Protein AF-I5B3B2-F1 (afdb_monomer)

Organism: NCBI:txid879212

Solvent-accessible surface area (backbone atoms only — not comparable to full-atom values): 16530 Å² total; per-residue (Å²): 136,88,82,80,85,78,82,82,80,82,80,79,76,84,81,74,83,88,77,93,72,59,69,69,57,53,51,50,52,53,49,49,53,52,51,51,52,53,52,50,53,53,51,51,54,52,52,51,53,52,52,50,51,50,54,51,51,52,49,52,51,52,52,51,47,42,73,74,72,39,87,83,69,89,68,75,86,74,79,88,69,81,82,74,96,78,75,94,63,79,75,72,76,89,67,87,56,93,90,58,83,72,86,69,86,82,84,67,86,88,59,88,85,80,91,78,85,90,68,74,95,56,88,54,55,41,92,88,78,66,50,68,65,84,82,70,95,65,88,70,93,84,81,91,81,92,84,86,90,79,79,76,81,85,87,82,85,83,69,62,70,49,73,63,88,72,86,70,82,96,64,74,63,62,50,65,58,78,77,78,90,61,93,52,84,92,54,92,70,58,66,68,59,54,52,50,50,49,42,40,44,67,76,65,63,43,57,67,71,60,56,34,52,52,32,39,76,52,74,47,78,62,71,69,92,83,63,54,69,61,62,62,61,67,63,78,81,118

Foldseek 3Di:
DDDDDDDDDDPPDDPDDDDDDDPVVVVVVVVVVVVVVVVVVVVVVVVVVVVVVVVVVVVVVVVVCCVVPNDDDPDDPPDDDDDDPDDPPPPQDPDDDVPDDDDDDDDDVPDDDDDDDDDDPDFDADPPPRHGDDDDPDDDDDDDDDDDDDADDQDDDDWDKDADPDDDPPDDRMDTDDDDDAPDPPDSDGPVVVVVVCCCCPVVVHDPVVVQVVCVVNVHRDDPPPPVVVVVVVVVVD

Mean predicted aligned error: 19.0 Å

Sequence (238 aa):
MHQIDGQTIDLQADSQPYISIPESEYLELRNQVGYWKGMHQKALLREEGLKQEIKEKDGQIRDLKNRLFGKKTEKRPSKTEKANPKSNENKRPRGQQPGSEGHGLTERPDLPVVYEQACFPQNPVCPCCGLPYTLDGSSGPETQIIEVDVKAYTRRIVRQTGTKICSCKGVPQTITAPMPPKLMPKSPYGISIWADVLLNKFRYCQPTNRLLNHYEELGLPIFSRYNFRRLEQSQRII

pLDDT: mean 81.33, std 17.0, range [35.28, 98.44]

Secondary structure (DSSP, 8-state):
---------------PPP----HHHHHHHHHHHHHHHHHHHHHHHHHHHHHHHHHHHHHHHHHHHHHHHS----S----------------PPSSSPTTPPP--PPP-TTSPP-------SS--B-TTT-PBPP--SS-------------------PPPEEE--S--TTS-SEEEPPPPP-SSTT-S--HHHHHHHHIIIIIS---HHHHHHHHHHTT----TTTTHHHHHHTTS--

Radius of gyration: 45.8 Å; Cα contacts (8 Å, |Δi|>4): 66; chains: 1; bounding box: 116×47×160 Å

InterPro domains:
  IPR052344 Transposase-related protein [PTHR33678] (49-222)

Structure (mmCIF, N/CA/C/O backbone):
data_AF-I5B3B2-F1
#
_entry.id   AF-I5B3B2-F1
#
loop_
_atom_site.group_PDB
_atom_site.id
_atom_site.type_symbol
_atom_site.label_atom_id
_atom_site.label_alt_id
_atom_site.label_comp_id
_atom_site.label_asym_id
_atom_site.label_entity_id
_atom_site.label_seq_id
_atom_site.pdbx_PDB_ins_code
_atom_site.Cartn_x
_atom_site.Cartn_y
_atom_site.Cartn_z
_atom_site.occupancy
_atom_site.B_iso_or_equiv
_atom_site.auth_seq_id
_atom_site.auth_comp_id
_atom_site.auth_asym_id
_atom_site.auth_atom_id
_atom_site.pdbx_PDB_model_num
ATOM 1 N N . MET A 1 1 ? -35.345 -11.193 104.437 1.00 39.12 1 MET A N 1
ATOM 2 C CA . MET A 1 1 ? -36.624 -10.502 104.181 1.00 39.12 1 MET A CA 1
ATOM 3 C C . MET A 1 1 ? -36.409 -9.557 103.020 1.00 39.12 1 MET A C 1
ATOM 5 O O . MET A 1 1 ? -35.469 -8.778 103.050 1.00 39.12 1 MET A O 1
ATOM 9 N N . HIS A 1 2 ? -37.202 -9.753 101.972 1.00 41.47 2 HIS A N 1
ATOM 10 C CA . HIS A 1 2 ? -37.192 -9.004 100.724 1.00 41.47 2 HIS A CA 1
ATOM 11 C C . HIS A 1 2 ? -37.575 -7.538 100.934 1.00 41.47 2 HIS A C 1
ATOM 13 O O . HIS A 1 2 ? -38.578 -7.264 101.586 1.00 41.47 2 HIS A O 1
ATOM 19 N N . GLN A 1 3 ? -36.868 -6.635 100.263 1.00 39.03 3 GLN A N 1
ATOM 20 C CA . GLN A 1 3 ? -37.468 -5.404 99.763 1.00 39.03 3 GLN A CA 1
ATOM 21 C C . GLN A 1 3 ? -36.916 -5.174 98.357 1.00 39.03 3 GLN A C 1
ATOM 23 O O . GLN A 1 3 ? -35.726 -4.953 98.160 1.00 39.03 3 GLN A O 1
ATOM 28 N N . ILE A 1 4 ? -37.786 -5.410 97.378 1.00 43.00 4 ILE A N 1
ATOM 29 C CA . ILE A 1 4 ? -37.570 -5.117 95.967 1.00 43.00 4 ILE A CA 1
ATOM 30 C C . ILE A 1 4 ? -38.223 -3.753 95.769 1.00 43.00 4 ILE A C 1
ATOM 32 O O . ILE A 1 4 ? -39.438 -3.639 95.932 1.00 43.00 4 ILE A O 1
ATOM 36 N N . ASP A 1 5 ? -37.424 -2.735 95.468 1.00 42.41 5 ASP A N 1
ATOM 37 C CA . ASP A 1 5 ? -37.928 -1.422 95.082 1.00 42.41 5 ASP A CA 1
ATOM 38 C C . ASP A 1 5 ? -38.625 -1.543 93.723 1.00 42.41 5 ASP A C 1
ATOM 40 O O . ASP A 1 5 ? -38.006 -1.830 92.694 1.00 42.41 5 ASP A O 1
ATOM 44 N N . GLY A 1 6 ? -39.947 -1.384 93.736 1.00 47.06 6 GLY A N 1
ATOM 45 C CA . GLY A 1 6 ? -40.766 -1.323 92.537 1.00 47.06 6 GLY A CA 1
ATOM 46 C C . GLY A 1 6 ? -40.518 -0.016 91.793 1.00 47.06 6 GLY A C 1
ATOM 47 O O . GLY A 1 6 ? -40.760 1.067 92.319 1.00 47.06 6 GLY A O 1
ATOM 48 N N . GLN A 1 7 ? -40.055 -0.137 90.552 1.00 52.44 7 GLN A N 1
ATOM 49 C CA . GLN A 1 7 ? -40.084 0.925 89.555 1.00 52.44 7 GLN A CA 1
ATOM 50 C C . GLN A 1 7 ? -41.536 1.320 89.259 1.00 52.44 7 GLN A C 1
ATOM 52 O O . GLN A 1 7 ? -42.322 0.487 88.809 1.00 52.44 7 GLN A O 1
ATOM 57 N N . THR A 1 8 ? -41.863 2.600 89.410 1.00 47.16 8 THR A N 1
ATOM 58 C CA . THR A 1 8 ? -43.040 3.200 88.773 1.00 47.16 8 THR A CA 1
ATOM 59 C C . THR A 1 8 ? -42.544 3.988 87.567 1.00 47.16 8 THR A C 1
ATOM 61 O O . THR A 1 8 ? -42.050 5.105 87.697 1.00 47.16 8 THR A O 1
ATOM 64 N N . ILE A 1 9 ? -42.591 3.364 86.391 1.00 52.31 9 ILE A N 1
ATOM 65 C CA . ILE A 1 9 ? -42.400 4.053 85.114 1.00 52.31 9 ILE A CA 1
ATOM 66 C C . ILE A 1 9 ? -43.774 4.598 84.733 1.00 52.31 9 ILE A C 1
ATOM 68 O O . ILE A 1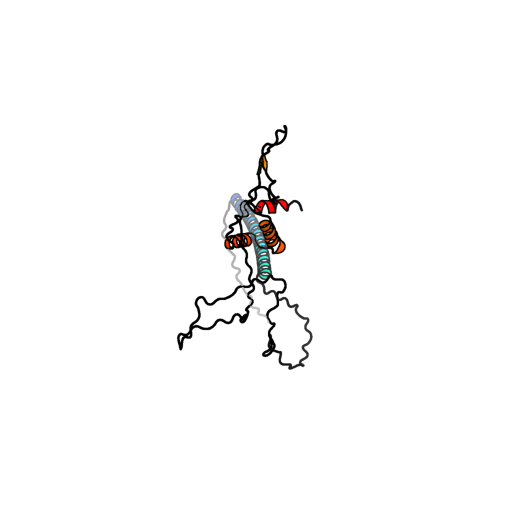 9 ? -44.688 3.828 84.442 1.00 52.31 9 ILE A O 1
ATOM 72 N N . ASP A 1 10 ? -43.918 5.917 84.799 1.00 49.69 10 ASP A N 1
ATOM 73 C CA . ASP A 1 10 ? -45.117 6.638 84.385 1.00 49.69 10 ASP A CA 1
ATOM 74 C C . ASP A 1 10 ? -45.296 6.471 82.865 1.00 49.69 10 ASP A C 1
ATOM 76 O O . ASP A 1 10 ? -44.486 6.942 82.063 1.00 49.69 10 ASP A O 1
ATOM 80 N N . LEU A 1 11 ? -46.327 5.728 82.460 1.00 56.53 11 LEU A N 1
ATOM 81 C CA . LEU A 1 11 ? -46.729 5.588 81.062 1.00 56.53 11 LEU A CA 1
ATOM 82 C C . LEU A 1 11 ? -47.514 6.841 80.673 1.00 56.53 11 LEU A C 1
ATOM 84 O O . LEU A 1 11 ? -48.723 6.930 80.881 1.00 56.53 11 LEU A O 1
ATOM 88 N N . GLN A 1 12 ? -46.807 7.817 80.113 1.00 57.12 12 GLN A N 1
ATOM 89 C CA . GLN A 1 12 ? -47.400 9.021 79.547 1.00 57.12 12 GLN A CA 1
ATOM 90 C C . GLN A 1 12 ? -48.337 8.628 78.392 1.00 57.12 12 GLN A C 1
ATOM 92 O O . GLN A 1 12 ? -47.896 8.131 77.359 1.00 57.12 12 GLN A O 1
ATOM 97 N N . ALA A 1 13 ? -49.643 8.805 78.590 1.00 58.06 13 ALA A N 1
ATOM 98 C CA . ALA A 1 13 ? -50.655 8.534 77.580 1.00 58.06 13 ALA A CA 1
ATOM 99 C C . ALA A 1 13 ? -50.572 9.579 76.453 1.00 58.06 13 ALA A C 1
ATOM 101 O O . ALA A 1 13 ? -50.786 10.773 76.679 1.00 58.06 13 ALA A O 1
ATOM 102 N N . ASP A 1 14 ? -50.270 9.116 75.240 1.00 55.03 14 ASP A N 1
ATOM 103 C CA . ASP A 1 14 ? -50.251 9.910 74.013 1.00 55.03 14 ASP A CA 1
ATOM 104 C C . ASP A 1 14 ? -51.629 10.544 73.748 1.00 55.03 14 ASP A C 1
ATOM 106 O O . ASP A 1 14 ? -52.571 9.891 73.295 1.00 55.03 14 ASP A O 1
ATOM 110 N N . SER A 1 15 ? -51.758 11.846 74.008 1.00 63.25 15 SER A N 1
ATOM 111 C CA . SER A 1 15 ? -52.934 12.632 73.623 1.00 63.25 15 SER A CA 1
ATOM 112 C C . SER A 1 15 ? -52.828 13.025 72.149 1.00 63.25 15 SER A C 1
ATOM 114 O O . SER A 1 15 ? -52.333 14.094 71.795 1.00 63.25 15 SER A O 1
ATOM 116 N N . GLN A 1 16 ? -53.264 12.136 71.254 1.00 70.75 16 GLN A N 1
ATOM 117 C CA . GLN A 1 16 ? -53.335 12.467 69.831 1.00 70.75 16 GLN A CA 1
ATOM 118 C C . GLN A 1 16 ? -54.549 13.372 69.541 1.00 70.75 16 GLN A C 1
ATOM 120 O O . GLN A 1 16 ? -55.660 13.057 69.976 1.00 70.75 16 GLN A O 1
ATOM 125 N N . PRO A 1 17 ? -54.371 14.492 68.813 1.00 75.62 17 PRO A N 1
ATOM 126 C CA . PRO A 1 17 ? -55.473 15.376 68.449 1.00 75.62 17 PRO A CA 1
ATOM 127 C C . PRO A 1 17 ? -56.458 14.666 67.506 1.00 75.62 17 PRO A C 1
ATOM 129 O O . PRO A 1 17 ? -56.058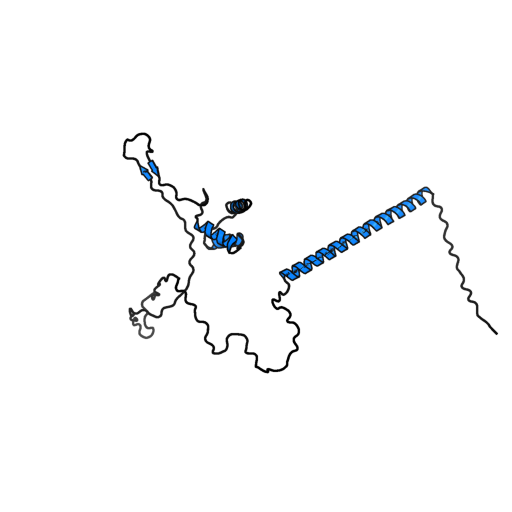 14.044 66.523 1.00 75.62 17 PRO A O 1
ATOM 132 N N . TYR A 1 18 ? -57.757 14.781 67.796 1.00 79.56 18 TYR A N 1
ATOM 133 C CA . TYR A 1 18 ? -58.828 14.226 66.967 1.00 79.56 18 TYR A CA 1
ATOM 134 C C . TYR A 1 18 ? -59.091 15.135 65.758 1.00 79.56 18 TYR A C 1
ATOM 136 O O . TYR A 1 18 ? -59.447 16.302 65.920 1.00 79.56 18 TYR A O 1
ATOM 144 N N . ILE A 1 19 ? -58.927 14.598 64.548 1.00 81.50 19 ILE A N 1
ATOM 145 C CA . ILE A 1 19 ? -59.152 15.305 63.282 1.00 81.50 19 ILE A CA 1
ATOM 146 C C . ILE A 1 19 ? -60.335 14.630 62.583 1.00 81.50 19 ILE A C 1
ATOM 148 O O . ILE A 1 19 ? -60.286 13.434 62.305 1.00 81.50 19 ILE A O 1
ATOM 152 N N . SER A 1 20 ? -61.401 15.379 62.294 1.00 83.69 20 SER A N 1
ATOM 153 C CA . SER A 1 20 ? -62.550 14.871 61.535 1.00 83.69 20 SER A CA 1
ATOM 154 C C . SER A 1 20 ? -62.316 15.046 60.033 1.00 83.69 20 SER A C 1
ATOM 156 O O . SER A 1 20 ? -62.261 16.178 59.554 1.00 83.69 20 SER A O 1
ATOM 158 N N . ILE A 1 21 ? -62.202 13.939 59.299 1.00 87.06 21 ILE A N 1
ATOM 159 C CA . ILE A 1 21 ? -62.001 13.923 57.843 1.00 87.06 21 ILE A CA 1
ATOM 160 C C . ILE A 1 21 ? -63.276 13.373 57.184 1.00 87.06 21 ILE A C 1
ATOM 162 O O . ILE A 1 21 ? -63.797 12.357 57.657 1.00 87.06 21 ILE A O 1
ATOM 166 N N . PRO A 1 22 ? -63.801 14.006 56.117 1.00 92.06 22 PRO A N 1
ATOM 167 C CA . PRO A 1 22 ? -64.930 13.469 55.366 1.00 92.06 22 PRO A CA 1
ATOM 168 C C . PRO A 1 22 ? -64.566 12.131 54.707 1.00 92.06 22 PRO A C 1
ATOM 170 O O . PRO A 1 22 ? -63.448 11.926 54.235 1.00 92.06 22 PRO A O 1
ATOM 173 N N . GLU A 1 23 ? -65.527 11.208 54.646 1.00 92.00 23 GLU A N 1
ATOM 174 C CA . GLU A 1 23 ? -65.301 9.836 54.167 1.00 92.00 23 GLU A CA 1
ATOM 175 C C . GLU A 1 23 ? -64.734 9.783 52.736 1.00 92.00 23 GLU A C 1
ATOM 177 O O . GLU A 1 23 ? -63.876 8.952 52.434 1.00 92.00 23 GLU A O 1
ATOM 182 N N . SER A 1 24 ? -65.148 10.713 51.869 1.00 92.12 24 SER A N 1
ATOM 183 C CA . SER A 1 24 ? -64.640 10.836 50.499 1.00 92.12 24 SER A CA 1
ATOM 184 C C . SER A 1 24 ? -63.140 11.137 50.444 1.00 92.12 24 SER A C 1
ATOM 186 O O . SER A 1 24 ? -62.413 10.497 49.687 1.00 92.12 24 SER A O 1
ATOM 188 N N . GLU A 1 25 ? -62.665 12.066 51.273 1.00 93.19 25 GLU A N 1
ATOM 189 C CA . GLU A 1 25 ? -61.253 12.451 51.350 1.00 93.19 25 GLU A CA 1
ATOM 190 C C . GLU A 1 25 ? -60.409 11.330 51.971 1.00 93.19 25 GLU A C 1
ATOM 192 O O . GLU A 1 25 ? -59.318 11.024 51.489 1.00 93.19 25 GLU A O 1
ATOM 197 N N . TYR A 1 26 ? -60.946 10.628 52.974 1.00 92.50 26 TYR A N 1
ATOM 198 C CA . TYR A 1 26 ? -60.299 9.441 53.537 1.00 92.50 26 TYR A CA 1
ATOM 199 C C . TYR A 1 26 ? -60.103 8.330 52.489 1.00 92.50 26 TYR A C 1
ATOM 201 O O . TYR A 1 26 ? -59.021 7.737 52.394 1.00 92.50 26 TYR A O 1
ATOM 209 N N . LEU A 1 27 ? -61.127 8.056 51.672 1.00 92.81 27 LEU A N 1
ATOM 210 C CA . LEU A 1 27 ? -61.044 7.082 50.580 1.00 92.81 27 LEU A CA 1
ATOM 211 C C . LEU A 1 27 ? -60.033 7.511 49.510 1.00 92.81 27 LEU A C 1
ATOM 213 O O . LEU A 1 27 ? -59.259 6.676 49.034 1.00 92.81 27 LEU A O 1
ATOM 217 N N . GLU A 1 28 ? -59.992 8.797 49.162 1.00 94.94 28 GLU A N 1
ATOM 218 C CA . GLU A 1 28 ? -59.028 9.332 48.202 1.00 94.94 28 GLU A CA 1
ATOM 219 C C . GLU A 1 28 ? -57.586 9.193 48.706 1.00 94.94 28 GLU A C 1
ATOM 221 O O . GLU A 1 28 ? -56.741 8.647 47.993 1.00 94.94 28 GLU A O 1
ATOM 226 N N . LEU A 1 29 ? -57.311 9.570 49.958 1.00 93.81 29 LEU A N 1
ATOM 227 C CA . LEU A 1 29 ? -55.998 9.394 50.586 1.00 93.81 29 LEU A CA 1
ATOM 228 C C . LEU A 1 29 ? -55.575 7.921 50.608 1.00 93.81 29 LEU A C 1
ATOM 230 O O . LEU A 1 29 ? -54.439 7.583 50.261 1.00 93.81 29 LEU A O 1
ATOM 234 N N . ARG A 1 30 ? -56.495 7.012 50.952 1.00 94.25 30 ARG A N 1
ATOM 235 C CA . ARG A 1 30 ? -56.228 5.567 50.940 1.00 94.25 30 ARG A CA 1
ATOM 236 C C . ARG A 1 30 ? -55.891 5.064 49.533 1.00 94.25 30 ARG A C 1
ATOM 238 O O . ARG A 1 30 ? -54.948 4.281 49.375 1.00 94.25 30 ARG A O 1
ATOM 245 N N . ASN A 1 31 ? -56.613 5.538 48.518 1.00 93.56 31 ASN A N 1
ATOM 246 C CA . ASN A 1 31 ? -56.358 5.211 47.116 1.00 93.56 31 ASN A CA 1
ATOM 247 C C . ASN A 1 31 ? -55.009 5.767 46.638 1.00 93.56 31 ASN A C 1
ATOM 249 O O . ASN A 1 31 ? -54.250 5.042 45.993 1.00 93.56 31 ASN A O 1
ATOM 253 N N . GLN A 1 32 ? -54.664 7.004 47.006 1.00 96.06 32 GLN A N 1
ATOM 254 C CA . GLN A 1 32 ? -53.370 7.615 46.695 1.00 96.06 32 GLN A CA 1
ATOM 255 C C . GLN A 1 32 ? -52.213 6.830 47.328 1.00 96.06 32 GLN A C 1
ATOM 257 O O . GLN A 1 32 ? -51.220 6.560 46.653 1.00 96.06 32 GLN A O 1
ATOM 262 N N . VAL A 1 33 ? -52.341 6.382 48.582 1.00 96.88 33 VAL A N 1
ATOM 263 C CA . VAL A 1 33 ? -51.329 5.524 49.228 1.00 96.88 33 VAL A CA 1
ATOM 264 C C . VAL A 1 33 ? -51.146 4.214 48.457 1.00 96.88 33 VAL A C 1
ATOM 266 O O . VAL A 1 33 ? -50.012 3.793 48.224 1.00 96.88 33 VAL A O 1
ATOM 269 N N . GLY A 1 34 ? -52.240 3.574 48.034 1.00 95.94 34 GLY A N 1
ATOM 270 C CA . GLY A 1 34 ? -52.183 2.374 47.195 1.00 95.94 34 GLY A CA 1
ATOM 271 C C . GLY A 1 34 ? -51.491 2.632 45.852 1.00 95.94 34 GLY A C 1
ATOM 272 O O . GLY A 1 34 ? -50.589 1.886 45.463 1.00 95.94 34 GLY A O 1
ATOM 273 N N . TYR A 1 35 ? -51.856 3.728 45.186 1.00 96.44 35 TYR A N 1
ATOM 274 C CA . TYR A 1 35 ? -51.263 4.162 43.923 1.00 96.44 35 TYR A CA 1
ATOM 275 C C . TYR A 1 35 ? -49.752 4.396 44.049 1.00 96.44 35 TYR A C 1
ATOM 277 O O . TYR A 1 35 ? -48.973 3.807 43.297 1.00 96.44 35 TYR A O 1
ATOM 285 N N . TRP A 1 36 ? -49.318 5.186 45.033 1.00 97.00 36 TRP A N 1
ATOM 286 C CA . TRP A 1 36 ? -47.904 5.492 45.247 1.00 97.00 36 TRP A CA 1
ATOM 287 C C . TRP A 1 36 ? -47.091 4.263 45.654 1.00 97.00 36 TRP A C 1
ATOM 289 O O . TRP A 1 36 ? -45.973 4.103 45.166 1.00 97.00 36 TRP A O 1
ATOM 299 N N . LYS A 1 37 ? -47.651 3.345 46.455 1.00 97.19 37 LYS A N 1
ATOM 300 C CA . LYS A 1 37 ? -47.012 2.049 46.748 1.00 97.19 37 LYS A CA 1
ATOM 301 C C . LYS A 1 37 ? -46.800 1.225 45.476 1.00 97.19 37 LYS A C 1
ATOM 303 O O . LYS A 1 37 ? -45.701 0.719 45.256 1.00 97.19 37 LYS A O 1
ATOM 308 N N . GLY A 1 38 ? -47.811 1.150 44.609 1.00 97.12 38 GLY A N 1
ATOM 309 C CA . GLY A 1 38 ? -47.701 0.464 43.319 1.00 97.12 38 GLY A CA 1
ATOM 310 C C . GLY A 1 38 ? -46.678 1.116 42.382 1.00 97.12 38 GLY A C 1
ATOM 311 O O . GLY A 1 38 ? -45.887 0.422 41.741 1.00 97.12 38 GLY A O 1
ATOM 312 N N . MET A 1 39 ? -46.646 2.449 42.324 1.00 97.19 39 MET A N 1
ATOM 313 C CA . MET A 1 39 ? -45.667 3.195 41.525 1.00 97.19 39 MET A CA 1
ATOM 314 C C . MET A 1 39 ? -44.241 3.034 42.056 1.00 97.19 39 MET A C 1
ATOM 316 O O . MET A 1 39 ? -43.319 2.838 41.265 1.00 97.19 39 MET A O 1
ATOM 320 N N . HIS A 1 40 ? -44.058 3.047 43.377 1.00 97.81 40 HIS A N 1
ATOM 321 C CA . HIS A 1 40 ? -42.762 2.817 44.007 1.00 97.81 40 HIS A CA 1
ATOM 322 C C . HIS A 1 40 ? -42.246 1.403 43.723 1.00 97.81 40 HIS A C 1
ATOM 324 O O . HIS A 1 40 ? -41.102 1.243 43.306 1.00 97.81 40 HIS A O 1
ATOM 330 N N . GLN A 1 41 ? -43.104 0.385 43.831 1.00 97.81 41 GLN A N 1
ATOM 331 C CA . GLN A 1 41 ? -42.733 -0.989 43.492 1.00 97.81 41 GLN A CA 1
ATOM 332 C C . GLN A 1 41 ? -42.298 -1.122 42.023 1.00 97.81 41 GLN A C 1
ATOM 334 O O . GLN A 1 41 ? -41.279 -1.749 41.735 1.00 97.81 41 GLN A O 1
ATOM 339 N N . LYS A 1 42 ? -43.016 -0.488 41.086 1.00 97.38 42 LYS A N 1
ATOM 340 C CA . LYS A 1 42 ? -42.614 -0.451 39.667 1.00 97.38 42 LYS A CA 1
ATOM 341 C C . LYS A 1 42 ? -41.267 0.248 39.464 1.00 97.38 42 LYS A C 1
ATOM 343 O O . LYS A 1 42 ? -40.462 -0.210 38.655 1.00 97.38 42 LYS A O 1
ATOM 348 N N . ALA A 1 43 ? -41.019 1.344 40.182 1.00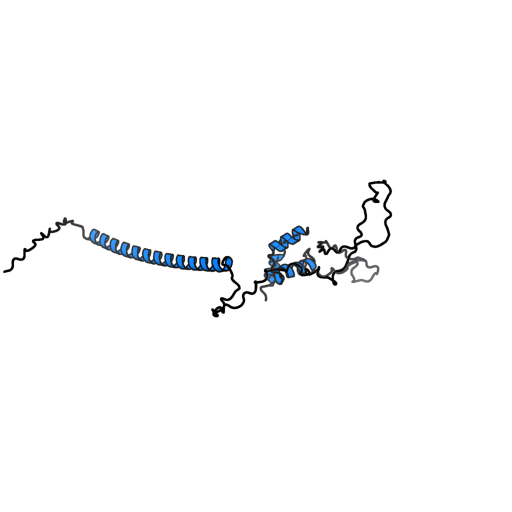 97.44 43 ALA A N 1
ATOM 349 C CA . ALA A 1 43 ? -39.755 2.069 40.111 1.00 97.44 43 ALA A CA 1
ATOM 350 C C . ALA A 1 43 ? -38.581 1.217 40.619 1.00 97.44 43 ALA A C 1
ATOM 352 O O . ALA A 1 43 ? -37.560 1.154 39.939 1.00 97.44 43 ALA A O 1
ATOM 353 N N . LEU A 1 44 ? -38.756 0.505 41.738 1.00 98.12 44 LEU A N 1
ATOM 354 C CA . LEU A 1 44 ? -37.747 -0.407 42.285 1.00 98.12 44 LEU A CA 1
ATOM 355 C C . LEU A 1 44 ? -37.406 -1.539 41.309 1.00 98.12 44 LEU A C 1
ATOM 357 O O . LEU A 1 44 ? -36.231 -1.783 41.050 1.00 98.12 44 LEU A O 1
ATOM 361 N N . LEU A 1 45 ? -38.417 -2.174 40.706 1.00 97.81 45 LEU A N 1
ATOM 362 C CA . LEU A 1 45 ? -38.204 -3.226 39.702 1.00 97.81 45 LEU A CA 1
ATOM 363 C C . LEU A 1 45 ? -37.426 -2.709 38.484 1.00 97.81 45 LEU A C 1
ATOM 365 O O . LEU A 1 45 ? -36.524 -3.377 37.979 1.00 97.81 45 LEU A O 1
ATOM 369 N N . ARG A 1 46 ? -37.747 -1.496 38.016 1.00 97.44 46 ARG A N 1
ATOM 370 C CA . ARG A 1 46 ? -37.014 -0.854 36.918 1.00 97.44 46 ARG A CA 1
ATOM 371 C C . ARG A 1 46 ? -35.568 -0.549 37.310 1.00 97.44 46 ARG A C 1
ATOM 373 O O . ARG A 1 46 ? -34.666 -0.765 36.505 1.00 97.44 46 ARG A O 1
ATOM 380 N N . GLU A 1 47 ? -35.349 -0.028 38.513 1.00 98.00 47 GLU A N 1
ATOM 381 C CA . GLU A 1 47 ? -34.012 0.289 39.017 1.00 98.00 47 GLU A CA 1
ATOM 382 C C . GLU A 1 47 ? -33.150 -0.974 39.139 1.00 98.00 47 GLU A C 1
ATOM 384 O O . GLU A 1 47 ? -31.986 -0.971 38.737 1.00 98.00 47 GLU A O 1
ATOM 389 N N . GLU A 1 48 ? -33.729 -2.068 39.630 1.00 98.12 48 GLU A N 1
ATOM 390 C CA . GLU A 1 48 ? -33.059 -3.363 39.718 1.00 98.12 48 GLU A CA 1
ATOM 391 C C . GLU A 1 48 ? -32.673 -3.899 38.333 1.00 98.12 48 GLU A C 1
ATOM 393 O O . GLU A 1 48 ? -31.514 -4.271 38.126 1.00 98.12 48 GLU A O 1
ATOM 398 N N . GLY A 1 49 ? -33.592 -3.852 37.362 1.00 98.00 49 GLY A N 1
ATOM 399 C CA . GLY A 1 49 ? -33.308 -4.251 35.980 1.00 98.00 49 GLY A CA 1
ATOM 400 C C . GLY A 1 49 ? -32.177 -3.433 35.348 1.00 98.00 49 GLY A C 1
ATOM 401 O O . GLY A 1 49 ? -31.236 -3.993 34.786 1.00 98.00 49 GLY A O 1
ATOM 402 N N . LEU A 1 50 ? -32.197 -2.107 35.519 1.00 97.94 50 LEU A N 1
ATOM 403 C CA . LEU A 1 50 ? -31.133 -1.233 35.013 1.00 97.94 50 LEU A CA 1
ATOM 404 C C . LEU A 1 50 ? -29.777 -1.525 35.673 1.00 97.94 50 LEU A C 1
ATOM 406 O O . LEU A 1 50 ? -28.750 -1.530 34.992 1.00 97.94 50 LEU A O 1
ATOM 410 N N . LYS A 1 51 ? -29.749 -1.807 36.981 1.00 98.12 51 LYS A N 1
ATOM 411 C CA . LYS A 1 51 ? -28.514 -2.193 37.686 1.00 98.12 51 LYS A CA 1
ATOM 412 C C . LYS A 1 51 ? -27.954 -3.521 37.174 1.00 98.12 51 LYS A C 1
ATOM 414 O O . LYS A 1 51 ? -26.735 -3.651 37.041 1.00 98.12 51 LYS A O 1
ATOM 419 N N . GLN A 1 52 ? -28.818 -4.491 36.870 1.00 98.00 52 GLN A N 1
ATOM 420 C CA . GLN A 1 52 ? -28.402 -5.761 36.269 1.00 98.00 52 GLN A CA 1
ATOM 421 C C . GLN A 1 52 ? -27.802 -5.550 34.873 1.00 98.00 52 GLN A C 1
ATOM 423 O O . GLN A 1 52 ? -26.705 -6.048 34.610 1.00 98.00 52 GLN A O 1
ATOM 428 N N . GLU A 1 53 ? -28.441 -4.740 34.024 1.00 97.81 53 GLU A N 1
ATOM 429 C CA . GLU A 1 53 ? -27.909 -4.411 32.697 1.00 97.81 53 GLU A CA 1
ATOM 430 C C . GLU A 1 53 ? -26.547 -3.710 32.761 1.00 97.81 53 GLU A C 1
ATOM 432 O O . GLU A 1 53 ? -25.646 -4.042 31.989 1.00 97.81 53 GLU A O 1
ATOM 437 N N . ILE A 1 54 ? -26.375 -2.744 33.671 1.00 98.44 54 ILE A N 1
ATOM 438 C CA . ILE A 1 54 ? -25.091 -2.051 33.856 1.00 98.44 54 ILE A CA 1
ATOM 439 C C . ILE A 1 54 ? -24.002 -3.062 34.218 1.00 98.44 54 ILE A C 1
ATOM 441 O O . ILE A 1 54 ? -22.938 -3.074 33.601 1.00 98.44 54 ILE A O 1
ATOM 445 N N . LYS A 1 55 ? -24.288 -3.968 35.159 1.00 98.19 55 LYS A N 1
ATOM 446 C CA . LYS A 1 55 ? -23.340 -5.002 35.588 1.00 98.19 55 LYS A CA 1
ATOM 447 C C . LYS A 1 55 ? -22.945 -5.937 34.443 1.00 98.19 55 LYS A C 1
ATOM 449 O O . LYS A 1 55 ? -21.771 -6.298 34.331 1.00 98.19 55 LYS A O 1
ATOM 454 N N . GLU A 1 56 ? -23.901 -6.326 33.603 1.00 98.06 56 GLU A N 1
ATOM 455 C CA . GLU A 1 56 ? -23.636 -7.156 32.428 1.00 98.06 56 GLU A CA 1
ATOM 456 C C . GLU A 1 56 ? -22.754 -6.419 31.413 1.00 98.06 56 GLU A C 1
ATOM 458 O O . GLU A 1 56 ? -21.709 -6.941 31.010 1.00 98.06 56 GLU A O 1
ATOM 463 N N . LYS A 1 57 ? -23.120 -5.182 31.052 1.00 97.88 57 LYS A N 1
ATOM 464 C CA . LYS A 1 57 ? -22.356 -4.374 30.090 1.00 97.88 57 LYS A CA 1
ATOM 465 C C . LYS A 1 57 ? -20.941 -4.070 30.590 1.00 97.88 57 LYS A C 1
ATOM 467 O O . LYS A 1 57 ? -19.989 -4.206 29.822 1.00 97.88 57 LYS A O 1
ATOM 472 N N . ASP A 1 58 ? -20.764 -3.763 31.873 1.00 97.75 58 ASP A N 1
ATOM 473 C CA . ASP A 1 58 ? -19.439 -3.579 32.480 1.00 97.75 58 ASP A CA 1
ATOM 474 C C . ASP A 1 58 ? -18.598 -4.863 32.438 1.00 97.75 58 ASP A C 1
ATOM 476 O O . ASP A 1 58 ? -17.383 -4.817 32.215 1.00 97.75 58 ASP A O 1
ATOM 480 N N . GLY A 1 59 ? -19.238 -6.023 32.615 1.00 97.38 59 GLY A N 1
ATOM 481 C CA . GLY A 1 59 ? -18.609 -7.331 32.440 1.00 97.38 59 GLY A CA 1
ATOM 482 C C . GLY A 1 59 ? -18.097 -7.540 31.013 1.00 97.38 59 GLY A C 1
ATOM 483 O O . GLY A 1 59 ? -16.929 -7.892 30.827 1.00 97.38 59 GLY A O 1
ATOM 484 N N . GLN A 1 60 ? -18.933 -7.251 30.013 1.00 97.31 60 GLN A N 1
ATOM 485 C CA . GLN A 1 60 ? -18.565 -7.345 28.597 1.00 97.31 60 GLN A CA 1
ATOM 486 C C . GLN A 1 60 ? -17.423 -6.381 28.239 1.00 97.31 60 GLN A C 1
ATOM 488 O O . GLN A 1 60 ? -16.456 -6.778 27.586 1.00 97.31 60 GLN A O 1
ATOM 493 N N . ILE A 1 61 ? -17.478 -5.133 28.720 1.00 97.44 61 ILE A N 1
ATOM 494 C CA . ILE A 1 61 ? -16.411 -4.141 28.512 1.00 97.44 61 ILE A CA 1
ATOM 495 C C . ILE A 1 61 ? -15.090 -4.636 29.107 1.00 97.44 61 ILE A C 1
ATOM 497 O O . ILE A 1 61 ? -14.041 -4.499 28.473 1.00 97.44 61 ILE A O 1
ATOM 501 N N . ARG A 1 62 ? -15.117 -5.219 30.312 1.00 95.69 62 ARG A N 1
ATOM 502 C CA . ARG A 1 62 ? -13.917 -5.751 30.970 1.00 95.69 62 ARG A CA 1
ATOM 503 C C . ARG A 1 62 ? -13.296 -6.901 30.176 1.00 95.69 62 ARG A C 1
ATOM 505 O O . ARG A 1 62 ? -12.082 -6.904 29.978 1.00 95.69 62 ARG A O 1
ATOM 512 N N . ASP A 1 63 ? -14.109 -7.841 29.699 1.00 95.12 63 ASP A N 1
ATOM 513 C CA . ASP A 1 63 ? -13.647 -8.963 28.874 1.00 95.12 63 ASP A CA 1
ATOM 514 C C . ASP A 1 63 ? -13.044 -8.479 27.545 1.00 95.12 63 ASP A C 1
ATOM 516 O O . ASP A 1 63 ? -11.908 -8.823 27.216 1.00 95.12 63 ASP A O 1
ATOM 520 N N . LEU A 1 64 ? -13.733 -7.590 26.822 1.00 95.75 64 LEU A N 1
ATOM 521 C CA . LEU A 1 64 ? -13.225 -7.015 25.570 1.00 95.75 64 LEU A CA 1
ATOM 522 C C . LEU A 1 64 ? -11.909 -6.255 25.771 1.00 95.75 64 LEU A C 1
ATOM 524 O O . LEU A 1 64 ? -10.963 -6.449 25.002 1.00 95.75 64 LEU A O 1
ATOM 528 N N . LYS A 1 65 ? -11.812 -5.434 26.827 1.00 94.75 65 LYS A N 1
ATOM 529 C CA . LYS A 1 65 ? -10.566 -4.737 27.180 1.00 94.75 65 LYS A CA 1
ATOM 530 C C . LYS A 1 65 ? -9.438 -5.724 27.465 1.00 94.75 65 LYS A C 1
ATOM 532 O O . LYS A 1 65 ? -8.332 -5.518 26.974 1.00 94.75 65 LYS A O 1
ATOM 537 N N . ASN A 1 66 ? -9.708 -6.815 28.179 1.00 91.31 66 ASN A N 1
ATOM 538 C CA . ASN A 1 66 ? -8.710 -7.853 28.435 1.00 91.31 66 ASN A CA 1
ATOM 539 C C . ASN A 1 66 ? -8.297 -8.606 27.159 1.00 91.31 66 ASN A C 1
ATOM 541 O O . ASN A 1 66 ? -7.122 -8.921 26.996 1.00 91.31 66 ASN A O 1
ATOM 545 N N . ARG A 1 67 ? -9.207 -8.868 26.216 1.00 87.81 67 ARG A N 1
ATOM 546 C CA . ARG A 1 67 ? -8.863 -9.541 24.947 1.00 87.81 67 ARG A CA 1
ATOM 547 C C . ARG A 1 67 ? -8.026 -8.668 24.010 1.00 87.81 67 ARG A C 1
ATOM 549 O O . ARG A 1 67 ? -7.135 -9.188 23.330 1.00 87.81 67 ARG A O 1
ATOM 556 N N . LEU A 1 68 ? -8.332 -7.370 23.957 1.00 90.19 68 LEU A N 1
ATOM 557 C CA . LEU A 1 68 ? -7.659 -6.401 23.085 1.00 90.19 68 LEU A CA 1
ATOM 558 C C . LEU A 1 68 ? -6.345 -5.888 23.683 1.00 90.19 68 LEU A C 1
ATOM 560 O O . LEU A 1 68 ? -5.333 -5.864 22.989 1.00 90.19 68 LEU A O 1
ATOM 564 N N . PHE A 1 69 ? -6.365 -5.497 24.958 1.00 87.94 69 PHE A N 1
ATOM 565 C CA . PHE A 1 69 ? -5.261 -4.802 25.634 1.00 87.94 69 PHE A CA 1
ATOM 566 C C . PHE A 1 69 ? -4.653 -5.591 26.797 1.00 87.94 69 PHE A C 1
ATOM 568 O O . PHE A 1 69 ? -3.661 -5.159 27.385 1.00 87.94 69 PHE A O 1
ATOM 575 N N . GLY A 1 70 ? -5.231 -6.734 27.167 1.00 83.50 70 GLY A N 1
ATOM 576 C CA . GLY A 1 70 ? -4.662 -7.585 28.203 1.00 83.50 70 GLY A CA 1
ATOM 577 C C . GLY A 1 70 ? -3.339 -8.194 27.751 1.00 83.50 70 GLY A C 1
ATOM 578 O O . GLY A 1 70 ? -3.119 -8.492 26.575 1.00 83.50 70 GLY A O 1
ATOM 579 N N . LYS A 1 71 ? -2.439 -8.390 28.717 1.00 79.00 71 LYS A N 1
ATOM 580 C CA . LYS A 1 71 ? -1.138 -9.018 28.485 1.00 79.00 71 LYS A CA 1
ATOM 581 C C . LYS A 1 71 ? -1.359 -10.462 28.033 1.00 79.00 71 LYS A C 1
ATOM 583 O O . LYS A 1 71 ? -1.672 -11.328 28.846 1.00 79.00 71 LYS A O 1
ATOM 588 N N . LYS A 1 72 ? -1.191 -10.728 26.739 1.00 71.25 72 LYS A N 1
ATOM 589 C CA . LYS A 1 72 ? -1.200 -12.088 26.193 1.00 71.25 72 LYS A CA 1
ATOM 590 C C . LYS A 1 72 ? 0.118 -12.759 26.565 1.00 71.25 72 LYS A C 1
ATOM 592 O O . LYS A 1 72 ? 1.155 -12.476 25.977 1.00 71.25 72 LYS A O 1
ATOM 597 N N . THR A 1 73 ? 0.097 -13.620 27.575 1.00 66.44 73 THR A N 1
ATOM 598 C CA . THR A 1 73 ? 1.230 -14.497 27.874 1.00 66.44 73 THR A CA 1
ATOM 599 C C . THR A 1 73 ? 1.060 -15.792 27.086 1.00 66.44 73 THR A C 1
ATOM 601 O O . THR A 1 73 ? 0.195 -16.597 27.409 1.00 66.44 73 THR A O 1
ATOM 604 N N . GLU A 1 74 ? 1.895 -16.019 26.072 1.00 60.97 74 GLU A N 1
ATOM 605 C CA . GLU A 1 74 ? 1.918 -17.278 25.298 1.00 60.97 74 GLU A CA 1
ATOM 606 C C . GLU A 1 74 ? 2.405 -18.488 26.119 1.00 60.97 74 GLU A C 1
ATOM 608 O O . GLU A 1 74 ? 2.321 -19.634 25.682 1.00 60.97 74 GLU A O 1
ATOM 613 N N . LYS A 1 75 ? 2.918 -18.260 27.333 1.00 57.53 75 LYS A N 1
ATOM 614 C CA . LYS A 1 75 ? 3.418 -19.327 28.199 1.00 57.53 75 LYS A CA 1
ATOM 615 C C . LYS A 1 75 ? 2.274 -19.976 28.972 1.00 57.53 75 LYS A C 1
ATOM 617 O O . LYS A 1 75 ? 1.617 -19.328 29.782 1.00 57.53 75 LYS A O 1
ATOM 622 N N . ARG A 1 76 ? 2.098 -21.286 28.775 1.00 53.88 76 ARG A N 1
ATOM 623 C CA . ARG A 1 76 ? 1.321 -22.138 29.686 1.00 53.88 76 ARG A CA 1
ATOM 624 C C . ARG A 1 76 ? 1.926 -22.025 31.095 1.00 53.88 76 ARG A C 1
ATOM 626 O O . ARG A 1 76 ? 3.155 -22.066 31.197 1.00 53.88 76 ARG A O 1
ATOM 633 N N . PRO A 1 77 ? 1.125 -21.918 32.171 1.00 51.50 77 PRO A N 1
ATOM 634 C CA . PRO A 1 77 ? 1.654 -22.092 33.515 1.00 51.50 77 PRO A CA 1
ATOM 635 C C . PRO A 1 77 ? 2.151 -23.536 33.611 1.00 51.50 77 PRO A C 1
ATOM 637 O O . PRO A 1 77 ? 1.368 -24.486 33.579 1.00 51.50 77 PRO A O 1
ATOM 640 N N . SER A 1 78 ? 3.470 -23.712 33.631 1.00 49.81 78 SER A N 1
ATOM 641 C CA . SER A 1 78 ? 4.079 -25.007 33.902 1.00 49.81 78 SER A CA 1
ATOM 642 C C . SER A 1 78 ? 3.599 -25.465 35.274 1.00 49.81 78 SER A C 1
ATOM 644 O O . SER A 1 78 ? 3.725 -24.714 36.245 1.00 49.81 78 SER A O 1
ATOM 646 N N . LYS A 1 79 ? 3.043 -26.680 35.347 1.00 50.25 79 LYS A N 1
ATOM 647 C CA . LYS A 1 79 ? 2.787 -27.358 36.620 1.00 50.25 79 LYS A CA 1
ATOM 648 C C . LYS A 1 79 ? 4.050 -27.266 37.471 1.00 50.25 79 LYS A C 1
ATOM 650 O O . LYS A 1 79 ? 5.155 -27.447 36.967 1.00 50.25 79 LYS A O 1
ATOM 655 N N . THR A 1 80 ? 3.856 -26.932 38.736 1.00 50.94 80 THR A N 1
ATOM 656 C CA . THR A 1 80 ? 4.878 -26.779 39.765 1.00 50.94 80 THR A CA 1
ATOM 657 C C . THR A 1 80 ? 5.628 -28.100 39.940 1.00 50.94 80 THR A C 1
ATOM 659 O O . THR A 1 80 ? 5.271 -28.929 40.773 1.00 50.94 80 THR A O 1
ATOM 662 N N . GLU A 1 81 ? 6.664 -28.322 39.138 1.00 46.47 81 GLU A N 1
ATOM 663 C CA . GLU A 1 81 ? 7.676 -29.320 39.445 1.00 46.47 81 GLU A CA 1
ATOM 664 C C . GLU A 1 81 ? 8.670 -28.691 40.413 1.00 46.47 81 GLU A C 1
ATOM 666 O O . GLU A 1 81 ? 9.196 -27.597 40.198 1.00 46.47 81 GLU A O 1
ATOM 671 N N . LYS A 1 82 ? 8.832 -29.372 41.547 1.00 45.44 82 LYS A N 1
ATOM 672 C CA . LYS A 1 82 ? 9.717 -29.009 42.648 1.00 45.44 82 LYS A CA 1
ATOM 673 C C . LYS A 1 82 ? 11.093 -28.655 42.087 1.00 45.44 82 LYS A C 1
ATOM 675 O O . LYS A 1 82 ? 11.760 -29.498 41.494 1.00 45.44 82 LYS A O 1
ATOM 680 N N . ALA A 1 83 ? 11.500 -27.404 42.286 1.00 41.22 83 ALA A N 1
ATOM 681 C CA . ALA A 1 83 ? 12.818 -26.925 41.912 1.00 41.22 83 ALA A CA 1
ATOM 682 C C . ALA A 1 83 ? 13.882 -27.755 42.643 1.00 41.22 83 ALA A C 1
ATOM 684 O O . ALA A 1 83 ? 14.016 -27.678 43.862 1.00 41.22 83 ALA A O 1
ATOM 685 N N . ASN A 1 84 ? 14.621 -28.561 41.887 1.00 44.34 84 ASN A N 1
ATOM 686 C CA . ASN A 1 84 ? 15.816 -29.238 42.361 1.00 44.34 84 ASN A CA 1
ATOM 687 C C . ASN A 1 84 ? 16.972 -28.215 42.294 1.00 44.34 84 ASN A C 1
ATOM 689 O O . ASN A 1 84 ? 17.264 -27.721 41.201 1.00 44.34 84 ASN A O 1
ATOM 693 N N . PRO A 1 85 ? 17.618 -27.828 43.409 1.00 50.19 85 PRO A N 1
ATOM 694 C CA . PRO A 1 85 ? 18.598 -26.748 43.413 1.00 50.19 85 PRO A CA 1
ATOM 695 C C . PRO A 1 85 ? 19.985 -27.284 43.045 1.00 50.19 85 PRO A C 1
ATOM 697 O O . PRO A 1 85 ? 20.874 -27.312 43.888 1.00 50.19 85 PRO A O 1
ATOM 700 N N . LYS A 1 86 ? 20.183 -27.753 41.806 1.00 49.50 86 LYS A N 1
ATOM 701 C CA . LYS A 1 86 ? 21.516 -28.136 41.301 1.00 49.50 86 LYS A CA 1
ATOM 702 C C . LYS A 1 86 ? 21.664 -27.906 39.795 1.00 49.50 86 LYS A C 1
ATOM 704 O O . LYS A 1 86 ? 21.534 -28.832 39.009 1.00 49.50 86 LYS A O 1
ATOM 709 N N . SER A 1 87 ? 22.005 -26.676 39.427 1.00 46.22 87 SER A N 1
ATOM 710 C CA . SER A 1 87 ? 23.202 -26.383 38.626 1.00 46.22 87 SER A CA 1
ATOM 711 C C . SER A 1 87 ? 23.428 -24.869 38.634 1.00 46.22 87 SER A C 1
ATOM 713 O O . SER A 1 87 ? 22.647 -24.085 38.100 1.00 46.22 87 SER A O 1
ATOM 715 N N . ASN A 1 88 ? 24.505 -24.443 39.293 1.00 51.75 88 ASN A N 1
ATOM 716 C CA . ASN A 1 88 ? 25.054 -23.090 39.187 1.00 51.75 88 ASN A CA 1
ATOM 717 C C . ASN A 1 88 ? 25.782 -22.964 37.834 1.00 51.75 88 ASN A C 1
ATOM 719 O O . ASN A 1 88 ? 26.966 -22.650 37.765 1.00 51.75 88 ASN A O 1
ATOM 723 N N . GLU A 1 89 ? 25.097 -23.288 36.740 1.00 60.34 89 GLU A N 1
ATOM 724 C CA . GLU A 1 89 ? 25.592 -22.950 35.414 1.00 60.34 89 GLU A CA 1
ATOM 725 C C . GLU A 1 89 ? 25.214 -21.496 35.168 1.00 60.34 89 GLU A C 1
ATOM 727 O O . GLU A 1 89 ? 24.031 -21.146 35.122 1.00 60.34 89 GLU A O 1
ATOM 732 N N . ASN A 1 90 ? 26.231 -20.637 35.066 1.00 64.81 90 ASN A N 1
ATOM 733 C CA . ASN A 1 90 ? 26.066 -19.245 34.671 1.00 64.81 90 ASN A CA 1
ATOM 734 C C . ASN A 1 90 ? 25.185 -19.205 33.421 1.00 64.81 90 ASN A C 1
ATOM 736 O O . ASN A 1 90 ? 25.601 -19.626 32.339 1.00 64.81 90 ASN A O 1
ATOM 740 N N . LYS A 1 91 ? 23.939 -18.742 33.585 1.00 65.50 91 LYS A N 1
ATOM 741 C CA . LYS A 1 91 ? 22.983 -18.621 32.486 1.00 65.50 91 LYS A CA 1
ATOM 742 C C . LYS A 1 91 ? 23.628 -17.728 31.437 1.00 65.50 91 LYS A C 1
ATOM 744 O O . LYS A 1 91 ? 23.857 -16.548 31.698 1.00 65.50 91 LYS A O 1
ATOM 749 N N . ARG A 1 92 ? 23.961 -18.313 30.283 1.00 71.44 92 ARG A N 1
ATOM 750 C CA . ARG A 1 92 ? 24.604 -17.588 29.183 1.00 71.44 92 ARG A CA 1
ATOM 751 C C . ARG A 1 92 ? 23.770 -16.348 28.850 1.00 71.44 92 ARG A C 1
ATOM 753 O O . ARG A 1 92 ? 22.534 -16.436 28.875 1.00 71.44 92 ARG A O 1
ATOM 760 N N . PRO A 1 93 ? 24.411 -15.203 28.566 1.00 77.69 93 PRO A N 1
ATOM 761 C CA . PRO A 1 93 ? 23.689 -13.995 28.211 1.00 77.69 93 PRO A CA 1
ATOM 762 C C . PRO A 1 93 ? 22.783 -14.280 27.014 1.00 77.69 93 PRO A C 1
ATOM 764 O O . PRO A 1 93 ? 23.159 -14.985 26.075 1.00 77.69 93 PRO A O 1
ATOM 767 N N . ARG A 1 94 ? 21.555 -13.765 27.082 1.00 77.88 94 ARG A N 1
ATOM 768 C CA . ARG A 1 94 ? 20.562 -13.932 26.023 1.00 77.88 94 ARG A CA 1
ATOM 769 C C . ARG A 1 94 ? 21.002 -13.112 24.809 1.00 77.88 94 ARG A C 1
ATOM 771 O O . ARG A 1 94 ? 21.180 -11.908 24.939 1.00 77.88 94 ARG A O 1
ATOM 778 N N . GLY A 1 95 ? 21.130 -13.756 23.652 1.00 79.56 95 GLY A N 1
ATOM 779 C CA . GLY A 1 95 ? 21.569 -13.123 22.406 1.00 79.56 95 GLY A CA 1
ATOM 780 C C . GLY A 1 95 ? 22.752 -13.847 21.764 1.00 79.56 95 GLY A C 1
ATOM 781 O O . GLY A 1 95 ? 23.210 -14.881 22.262 1.00 79.56 95 GLY A O 1
ATOM 782 N N . GLN A 1 96 ? 23.222 -13.302 20.642 1.00 83.94 96 GLN A N 1
ATOM 783 C CA . GLN A 1 96 ? 24.425 -13.775 19.964 1.00 83.94 96 GLN A CA 1
ATOM 784 C C . GLN A 1 96 ? 25.631 -13.650 20.909 1.00 83.94 96 GLN A C 1
ATOM 786 O O . GLN A 1 96 ? 25.777 -12.643 21.603 1.00 83.94 96 GLN A O 1
ATOM 791 N N . GLN A 1 97 ? 26.460 -14.692 20.990 1.00 84.56 97 GLN A N 1
ATOM 792 C CA . GLN A 1 97 ? 27.588 -14.696 21.922 1.00 84.56 97 GLN A CA 1
ATOM 793 C C . GLN A 1 97 ? 28.721 -13.799 21.396 1.00 84.56 97 GLN A C 1
ATOM 795 O O . GLN A 1 97 ? 28.977 -13.803 20.186 1.00 84.56 97 GLN A O 1
ATOM 800 N N . PRO A 1 98 ? 29.431 -13.064 22.271 1.00 79.19 98 PRO A N 1
ATOM 801 C CA . PRO A 1 98 ? 30.622 -12.317 21.878 1.00 79.19 98 PRO A CA 1
ATOM 802 C C . PRO A 1 98 ? 31.627 -13.249 21.187 1.00 79.19 98 PRO A C 1
ATOM 804 O O . PRO A 1 98 ? 31.976 -14.290 21.740 1.00 79.19 98 PRO A O 1
ATOM 807 N N . GLY A 1 99 ? 32.052 -12.900 19.971 1.00 80.62 99 GLY A N 1
ATOM 808 C CA . GLY A 1 99 ? 32.977 -13.708 19.166 1.00 80.62 99 GLY A CA 1
ATOM 809 C C . GLY A 1 99 ? 32.333 -14.804 18.308 1.00 80.62 99 GLY A C 1
ATOM 810 O O . GLY A 1 99 ? 33.052 -15.492 17.593 1.00 80.62 99 GLY A O 1
ATOM 811 N N . SER A 1 100 ? 31.007 -14.973 18.338 1.00 79.75 100 SER A N 1
ATOM 812 C CA . SER A 1 100 ? 30.332 -15.825 17.348 1.00 79.75 100 SER A CA 1
ATOM 813 C C . SER A 1 100 ? 30.172 -15.088 16.020 1.00 79.75 100 SER A C 1
ATOM 815 O O . SER A 1 100 ? 29.785 -13.918 16.003 1.00 79.75 100 SER A O 1
ATOM 817 N N . GLU A 1 101 ? 30.464 -15.770 14.913 1.00 82.31 101 GLU A N 1
ATOM 818 C CA . GLU A 1 101 ? 30.262 -15.225 13.571 1.00 82.31 101 GLU A CA 1
ATOM 819 C C . GLU A 1 101 ? 28.786 -14.854 13.372 1.00 82.31 101 GLU A C 1
ATOM 821 O O . GLU A 1 101 ? 27.876 -15.595 13.753 1.00 82.31 101 GLU A O 1
ATOM 826 N N . GLY A 1 102 ? 28.544 -13.660 12.827 1.00 80.94 102 GLY A N 1
ATOM 827 C CA . GLY A 1 102 ? 27.211 -13.239 12.408 1.00 80.94 102 GLY A CA 1
ATOM 828 C C . GLY A 1 102 ? 26.674 -14.130 11.301 1.00 80.94 102 GLY A C 1
ATOM 829 O O . GLY A 1 102 ? 27.429 -14.645 10.482 1.00 80.94 102 GLY A O 1
ATOM 830 N N . HIS A 1 103 ? 25.350 -14.264 11.234 1.00 77.94 103 HIS A N 1
ATOM 831 C CA . HIS A 1 103 ? 24.722 -14.726 10.004 1.00 77.94 103 HIS A CA 1
ATOM 832 C C . HIS A 1 103 ? 25.061 -13.708 8.906 1.00 77.94 103 HIS A C 1
ATOM 834 O O . HIS A 1 103 ? 24.669 -12.544 9.006 1.00 77.94 103 HIS A O 1
ATOM 840 N N . GLY A 1 104 ? 25.851 -14.128 7.914 1.00 81.44 104 GLY A N 1
ATOM 841 C CA . GLY A 1 104 ? 26.211 -13.299 6.766 1.00 81.44 104 GLY A CA 1
ATOM 842 C C . GLY A 1 104 ? 24.991 -12.898 5.932 1.00 81.44 104 GLY A C 1
ATOM 843 O O . GLY A 1 104 ? 23.860 -13.317 6.201 1.00 81.44 104 GLY A O 1
ATOM 844 N N . LEU A 1 105 ? 25.213 -12.085 4.898 1.00 81.69 105 LEU A N 1
ATOM 845 C CA . LEU A 1 105 ? 24.146 -11.736 3.963 1.00 81.69 105 LEU A CA 1
ATOM 846 C C . LEU A 1 105 ? 23.616 -13.009 3.292 1.00 81.69 105 LEU A C 1
ATOM 848 O O . LEU A 1 105 ? 24.380 -13.826 2.789 1.00 81.69 105 LEU A O 1
ATOM 852 N N . THR A 1 106 ? 22.294 -13.177 3.291 1.00 86.31 106 THR A N 1
ATOM 853 C CA . THR A 1 106 ? 21.650 -14.291 2.591 1.00 86.31 106 THR A CA 1
ATOM 854 C C . THR A 1 106 ? 21.698 -14.052 1.086 1.00 86.31 106 THR A C 1
ATOM 856 O O . THR A 1 106 ? 21.188 -13.037 0.608 1.00 86.31 106 THR A O 1
ATOM 859 N N . GLU A 1 107 ? 22.265 -15.003 0.350 1.00 85.31 107 GLU A N 1
ATOM 860 C CA . GLU A 1 107 ? 22.318 -14.972 -1.112 1.00 85.31 107 GLU A CA 1
ATOM 861 C C . GLU A 1 107 ? 20.914 -15.066 -1.734 1.00 85.31 107 GLU A C 1
ATOM 863 O O . GLU A 1 107 ? 20.017 -15.731 -1.207 1.00 85.31 107 GLU A O 1
ATOM 868 N N . ARG A 1 108 ? 20.712 -14.382 -2.867 1.00 87.12 108 ARG A N 1
ATOM 869 C CA . ARG A 1 108 ? 19.448 -14.368 -3.627 1.00 87.12 108 ARG A CA 1
ATOM 870 C C . ARG A 1 108 ? 19.722 -14.704 -5.101 1.00 87.12 108 ARG A C 1
ATOM 872 O O . ARG A 1 108 ? 19.772 -13.785 -5.915 1.00 87.12 108 ARG A O 1
ATOM 879 N N . PRO A 1 109 ? 19.927 -15.989 -5.446 1.00 86.25 109 PRO A N 1
ATOM 880 C CA . PRO A 1 109 ? 20.389 -16.392 -6.779 1.00 86.25 109 PRO A CA 1
ATOM 881 C C . PRO A 1 109 ? 19.339 -16.197 -7.883 1.00 86.25 109 PRO A C 1
ATOM 883 O O . PRO A 1 109 ? 19.696 -16.032 -9.043 1.00 86.25 109 PRO A O 1
ATOM 886 N N . ASP A 1 110 ? 18.053 -16.178 -7.529 1.00 90.94 110 ASP A N 1
ATOM 887 C CA . ASP A 1 110 ? 16.957 -16.121 -8.505 1.00 90.94 110 ASP A CA 1
ATOM 888 C C . ASP A 1 110 ? 16.626 -14.694 -8.981 1.00 90.94 110 ASP A C 1
ATOM 890 O O . ASP A 1 110 ? 15.772 -14.510 -9.852 1.00 90.94 110 ASP A O 1
ATOM 894 N N . LEU A 1 111 ? 17.254 -13.665 -8.399 1.00 90.44 111 LEU A N 1
ATOM 895 C CA . LEU A 1 111 ? 17.013 -12.278 -8.792 1.00 90.44 111 LEU A CA 1
ATOM 896 C C . LEU A 1 111 ? 17.834 -11.921 -10.044 1.00 90.44 111 LEU A C 1
ATOM 898 O O . LEU A 1 111 ? 19.046 -12.132 -10.052 1.00 90.44 111 LEU A O 1
ATOM 902 N N . PRO A 1 112 ? 17.217 -11.320 -11.081 1.00 90.50 112 PRO A N 1
ATOM 903 C CA . PRO A 1 112 ? 17.956 -10.775 -12.215 1.00 90.50 112 PRO A CA 1
ATOM 904 C C . PRO A 1 112 ? 18.963 -9.712 -11.758 1.00 90.50 112 PRO A C 1
ATOM 906 O O . PRO A 1 112 ? 18.599 -8.785 -11.035 1.00 90.50 112 PRO A O 1
ATOM 909 N N . VAL A 1 113 ? 20.215 -9.831 -12.205 1.00 90.88 113 VAL A N 1
ATOM 910 C CA . VAL A 1 113 ? 21.288 -8.879 -11.884 1.00 90.88 113 VAL A CA 1
ATOM 911 C C . VAL A 1 113 ? 21.389 -7.829 -12.988 1.00 90.88 113 VAL A C 1
ATOM 913 O O . VAL A 1 113 ? 21.534 -8.163 -14.164 1.00 90.88 113 VAL A O 1
ATOM 916 N N . VAL A 1 114 ? 21.318 -6.556 -12.600 1.00 91.69 114 VAL A N 1
ATOM 917 C CA . VAL A 1 114 ? 21.550 -5.402 -13.477 1.00 91.69 114 VAL A CA 1
ATOM 918 C C . VAL A 1 114 ? 22.855 -4.746 -13.039 1.00 91.69 114 VAL A C 1
ATOM 920 O O . VAL A 1 114 ? 22.993 -4.375 -11.878 1.00 91.69 114 VAL A O 1
ATOM 923 N N . TYR A 1 115 ? 23.815 -4.630 -13.957 1.00 89.69 115 TYR A N 1
ATOM 924 C CA . TYR A 1 115 ? 25.107 -4.006 -13.679 1.00 89.69 115 TYR A CA 1
ATOM 925 C C . TYR A 1 115 ? 25.034 -2.496 -13.908 1.00 89.69 115 TYR A C 1
ATOM 927 O O . TYR A 1 115 ? 24.684 -2.046 -15.000 1.00 89.69 115 TYR A O 1
ATOM 935 N N . GLU A 1 116 ? 25.415 -1.729 -12.891 1.00 89.38 116 GLU A N 1
ATOM 936 C CA . GLU A 1 116 ? 25.618 -0.286 -12.971 1.00 89.38 116 GLU A CA 1
ATOM 937 C C . GLU A 1 116 ? 27.091 0.026 -12.695 1.00 89.38 116 GLU A C 1
ATOM 939 O O . GLU A 1 116 ? 27.655 -0.410 -11.692 1.00 89.38 116 GLU A O 1
ATOM 944 N N . GLN A 1 117 ? 27.729 0.770 -13.600 1.00 86.12 117 GLN A N 1
ATOM 945 C CA . GLN A 1 117 ? 29.109 1.200 -13.417 1.00 86.12 117 GLN A CA 1
ATOM 946 C C . GLN A 1 117 ? 29.138 2.568 -12.733 1.00 86.12 117 GLN A C 1
ATOM 948 O O . GLN A 1 117 ? 28.716 3.571 -13.308 1.00 86.12 117 GLN A O 1
ATOM 953 N N . ALA A 1 118 ? 29.691 2.620 -11.521 1.00 85.94 118 ALA A N 1
ATOM 954 C CA . ALA A 1 118 ? 29.960 3.875 -10.833 1.00 85.94 118 ALA A CA 1
ATOM 955 C C . ALA A 1 118 ? 31.234 4.521 -11.404 1.00 85.94 118 ALA A C 1
ATOM 957 O O . ALA A 1 118 ? 32.353 4.110 -11.095 1.00 85.94 118 ALA A O 1
ATOM 958 N N . CYS A 1 119 ? 31.062 5.533 -12.254 1.00 85.69 119 CYS A N 1
ATOM 959 C CA . CYS A 1 119 ? 32.168 6.295 -12.831 1.00 85.69 119 CYS A CA 1
ATOM 960 C C . CYS A 1 119 ? 32.471 7.552 -12.009 1.00 85.69 119 CYS A C 1
ATOM 962 O O . CYS A 1 119 ? 31.571 8.184 -11.451 1.00 85.69 119 CYS A O 1
ATOM 964 N N . PHE A 1 120 ? 33.739 7.972 -11.995 1.00 86.94 120 PHE A N 1
ATOM 965 C CA . PHE A 1 120 ? 34.085 9.297 -11.488 1.00 86.94 120 PHE A CA 1
ATOM 966 C C . PHE A 1 120 ? 33.412 10.376 -12.358 1.00 86.94 120 PHE A C 1
ATOM 968 O O . PHE A 1 120 ? 33.474 10.284 -13.585 1.00 86.94 120 PHE A O 1
ATOM 975 N N . PRO A 1 121 ? 32.795 11.416 -11.765 1.00 85.69 121 PRO A N 1
ATOM 976 C CA . PRO A 1 121 ? 32.135 12.477 -12.532 1.00 85.69 121 PRO A CA 1
ATOM 977 C C . PRO A 1 121 ? 33.125 13.313 -13.358 1.00 85.69 121 PRO A C 1
ATOM 979 O O . PRO A 1 121 ? 32.758 13.883 -14.381 1.00 85.69 121 PRO A O 1
ATOM 982 N N . GLN A 1 122 ? 34.378 13.395 -12.909 1.00 86.75 122 GLN A N 1
ATOM 983 C CA . GLN A 1 122 ? 35.505 13.994 -13.620 1.00 86.75 122 GLN A CA 1
ATOM 984 C C . GLN A 1 122 ? 36.746 13.141 -13.368 1.00 86.75 122 GLN A C 1
ATOM 986 O O . GLN A 1 122 ? 36.820 12.459 -12.345 1.00 86.75 122 GLN A O 1
ATOM 991 N N . ASN A 1 123 ? 37.725 13.202 -14.273 1.00 86.81 123 ASN A N 1
ATOM 992 C CA . ASN A 1 123 ? 38.984 12.481 -14.104 1.00 86.81 123 ASN A CA 1
ATOM 993 C C . ASN A 1 123 ? 39.638 12.894 -12.779 1.00 86.81 123 ASN A C 1
ATOM 995 O O . ASN A 1 123 ? 39.934 14.081 -12.602 1.00 86.81 123 ASN A O 1
ATOM 999 N N . PRO A 1 124 ? 39.844 11.954 -11.841 1.00 90.75 124 PRO A N 1
ATOM 1000 C CA . PRO A 1 124 ? 40.388 12.308 -10.546 1.00 90.75 124 PRO A CA 1
ATOM 1001 C C . PRO A 1 124 ? 41.816 12.831 -10.717 1.00 90.75 124 PRO A C 1
ATOM 1003 O O . PRO A 1 124 ? 42.588 12.317 -11.529 1.00 90.75 124 PRO A O 1
ATOM 1006 N N . VAL A 1 125 ? 42.171 13.850 -9.936 1.00 93.81 125 VAL A N 1
ATOM 1007 C CA . VAL A 1 125 ? 43.516 14.440 -9.895 1.00 93.81 125 VAL A CA 1
ATOM 1008 C C . VAL A 1 125 ? 44.103 14.309 -8.499 1.00 93.81 125 VAL A C 1
ATOM 1010 O O . VAL A 1 125 ? 43.385 14.379 -7.499 1.00 93.81 125 VAL A O 1
ATOM 1013 N N . CYS A 1 126 ? 45.415 14.107 -8.420 1.00 91.81 126 CYS A N 1
ATOM 1014 C CA . CYS A 1 126 ? 46.111 14.017 -7.146 1.00 91.81 126 CYS A CA 1
ATOM 1015 C C . CYS A 1 126 ? 46.122 15.391 -6.452 1.00 91.81 126 CYS A C 1
ATOM 1017 O O . CYS A 1 126 ? 46.630 16.353 -7.035 1.00 91.81 126 CYS A O 1
ATOM 1019 N N . PRO A 1 127 ? 45.649 15.508 -5.197 1.00 92.12 127 PRO A N 1
ATOM 1020 C CA . PRO A 1 127 ? 45.627 16.786 -4.486 1.00 92.12 127 PRO A CA 1
ATOM 1021 C C . PRO A 1 127 ? 47.028 17.320 -4.148 1.00 92.12 127 PRO A C 1
ATOM 1023 O O . PRO A 1 127 ? 47.173 18.502 -3.855 1.00 92.12 127 PRO A O 1
ATOM 1026 N N . CYS A 1 128 ? 48.065 16.477 -4.185 1.00 90.56 128 CYS A N 1
ATOM 1027 C CA . CYS A 1 128 ? 49.432 16.873 -3.842 1.00 90.56 128 CYS A CA 1
ATOM 1028 C C . CYS A 1 128 ? 50.248 17.370 -5.045 1.00 90.56 128 CYS A C 1
ATOM 1030 O O . CYS A 1 128 ? 51.043 18.291 -4.889 1.00 90.56 128 CYS A O 1
ATOM 1032 N N . CYS A 1 129 ? 50.090 16.764 -6.228 1.00 92.69 129 CYS A N 1
ATOM 1033 C CA . CYS A 1 129 ? 50.895 17.094 -7.416 1.00 92.69 129 CYS A CA 1
ATOM 1034 C C . CYS A 1 129 ? 50.079 17.550 -8.635 1.00 92.69 129 CYS A C 1
ATOM 1036 O O . CYS A 1 129 ? 50.666 17.964 -9.630 1.00 92.69 129 CYS A O 1
ATOM 1038 N N . GLY A 1 130 ? 48.745 17.470 -8.585 1.00 89.50 130 GLY A N 1
ATOM 1039 C CA . GLY A 1 130 ? 47.844 17.903 -9.659 1.00 89.50 130 GLY A CA 1
ATOM 1040 C C . GLY A 1 130 ? 47.782 16.981 -10.883 1.00 89.50 130 GLY A C 1
ATOM 1041 O O . GLY A 1 130 ? 47.002 17.245 -11.793 1.00 89.50 130 GLY A O 1
ATOM 1042 N N . LEU A 1 131 ? 48.569 15.901 -10.925 1.00 92.50 131 LEU A N 1
ATOM 1043 C CA . LEU A 1 131 ? 48.540 14.941 -12.031 1.00 92.50 131 LEU A CA 1
ATOM 1044 C C . LEU A 1 131 ? 47.264 14.075 -11.985 1.00 92.50 131 LEU A C 1
ATOM 1046 O O . LEU A 1 131 ? 46.816 13.721 -10.889 1.00 92.50 131 LEU A O 1
ATOM 1050 N N . PRO A 1 132 ? 46.677 13.718 -13.144 1.00 90.56 132 PRO A N 1
ATOM 1051 C CA . PRO A 1 132 ? 45.500 12.856 -13.205 1.00 90.56 132 PRO A CA 1
ATOM 1052 C C . PRO A 1 132 ? 45.839 11.411 -12.823 1.00 90.56 132 PRO A C 1
ATOM 1054 O O . PRO A 1 132 ? 46.924 10.915 -13.132 1.00 90.56 132 PRO A O 1
ATOM 1057 N N . TYR A 1 133 ? 44.893 10.721 -12.188 1.00 89.12 133 TYR A N 1
ATOM 1058 C CA . TYR A 1 133 ? 44.999 9.281 -11.956 1.00 89.12 133 TYR A CA 1
ATOM 1059 C C . TYR A 1 133 ? 44.769 8.511 -13.260 1.00 89.12 133 TYR A C 1
ATOM 1061 O O . TYR A 1 133 ? 43.882 8.841 -14.050 1.00 89.12 133 TYR A O 1
ATOM 1069 N N . THR A 1 134 ? 45.539 7.444 -13.460 1.00 86.06 134 THR A N 1
ATOM 1070 C CA . THR A 1 134 ? 45.279 6.453 -14.505 1.00 86.06 134 THR A CA 1
ATOM 1071 C C . THR A 1 134 ? 44.159 5.528 -14.046 1.00 86.06 134 THR A C 1
ATOM 1073 O O . THR A 1 134 ? 44.246 4.933 -12.974 1.00 86.06 134 THR A O 1
ATOM 1076 N N . LEU A 1 135 ? 43.089 5.436 -14.835 1.00 83.31 135 LEU A N 1
ATOM 1077 C CA . LEU A 1 135 ? 42.003 4.497 -14.578 1.00 83.31 135 LEU A CA 1
ATOM 1078 C C . LEU A 1 135 ? 42.358 3.166 -15.236 1.00 83.31 135 LEU A C 1
ATOM 1080 O O . LEU A 1 135 ? 42.452 3.084 -16.461 1.00 83.31 135 LEU A O 1
ATOM 1084 N N . ASP A 1 136 ? 42.559 2.139 -14.421 1.00 75.25 136 ASP A N 1
ATOM 1085 C CA . ASP A 1 136 ? 42.782 0.787 -14.914 1.00 75.25 136 ASP A CA 1
ATOM 1086 C C . ASP A 1 136 ? 41.442 0.187 -15.362 1.00 75.25 136 ASP A C 1
ATOM 1088 O O . ASP A 1 136 ? 40.419 0.347 -14.700 1.00 75.25 136 ASP A O 1
ATOM 1092 N N . GLY A 1 137 ? 41.430 -0.516 -16.497 1.00 69.06 137 GLY A N 1
ATOM 1093 C CA . GLY A 1 137 ? 40.231 -1.179 -17.029 1.00 69.06 137 GLY A CA 1
ATOM 1094 C C . GLY A 1 137 ? 39.822 -2.453 -16.277 1.00 69.06 137 GLY A C 1
ATOM 1095 O O . GLY A 1 137 ? 39.043 -3.243 -16.807 1.00 69.06 137 GLY A O 1
ATOM 1096 N N . SER A 1 138 ? 40.389 -2.703 -15.094 1.00 71.69 138 SER A N 1
ATOM 1097 C CA . SER A 1 138 ? 40.044 -3.840 -14.246 1.00 71.69 138 SER A CA 1
ATOM 1098 C C . SER A 1 138 ? 38.756 -3.565 -13.470 1.00 71.69 138 SER A C 1
ATOM 1100 O O . SER A 1 138 ? 38.494 -2.445 -13.031 1.00 71.69 138 SER A O 1
ATOM 1102 N N . SER A 1 139 ? 37.939 -4.605 -13.285 1.00 68.38 139 SER A N 1
ATOM 1103 C CA . SER A 1 139 ? 36.774 -4.518 -12.406 1.00 68.38 139 SER A CA 1
ATOM 1104 C C . SER A 1 139 ? 37.249 -4.265 -10.975 1.00 68.38 139 SER A C 1
ATOM 1106 O O . SER A 1 139 ? 37.942 -5.093 -10.382 1.00 68.38 139 SER A O 1
ATOM 1108 N N . GLY A 1 140 ? 36.912 -3.087 -10.452 1.00 80.12 140 GLY A N 1
ATOM 1109 C CA . GLY A 1 140 ? 37.124 -2.726 -9.054 1.00 80.12 140 GLY A CA 1
ATOM 1110 C C . GLY A 1 140 ? 36.249 -3.550 -8.097 1.00 80.12 140 GLY A C 1
ATOM 1111 O O . GLY A 1 140 ? 35.565 -4.483 -8.517 1.00 80.12 140 GLY A O 1
ATOM 1112 N N . PRO A 1 141 ? 36.249 -3.221 -6.795 1.00 85.81 141 PRO A N 1
ATOM 1113 C CA . PRO A 1 141 ? 35.403 -3.907 -5.825 1.00 85.81 141 PRO A CA 1
ATOM 1114 C C . PRO A 1 141 ? 33.917 -3.717 -6.161 1.00 85.81 141 PRO A C 1
ATOM 1116 O O . PRO A 1 141 ? 33.435 -2.591 -6.286 1.00 85.81 141 PRO A O 1
ATOM 1119 N N . GLU A 1 142 ? 33.188 -4.823 -6.276 1.00 86.62 142 GLU A N 1
ATOM 1120 C CA . GLU A 1 142 ? 31.752 -4.823 -6.556 1.00 86.62 142 GLU A CA 1
ATOM 1121 C C . GLU A 1 142 ? 30.946 -4.753 -5.255 1.00 86.62 142 GLU A C 1
ATOM 1123 O O . GLU A 1 142 ? 31.298 -5.359 -4.242 1.00 86.62 142 GLU A O 1
ATOM 1128 N N . THR A 1 143 ? 29.841 -4.007 -5.271 1.00 88.56 143 THR A N 1
ATOM 1129 C CA . THR A 1 143 ? 28.875 -3.963 -4.167 1.00 88.56 143 THR A CA 1
ATOM 1130 C C . THR A 1 143 ? 27.497 -4.313 -4.703 1.00 88.56 143 THR A C 1
ATOM 1132 O O . THR A 1 143 ? 27.036 -3.714 -5.670 1.00 88.56 143 THR A O 1
ATOM 1135 N N . GLN A 1 144 ? 26.829 -5.274 -4.066 1.00 88.25 144 GLN A N 1
ATOM 1136 C CA . GLN A 1 144 ? 25.481 -5.684 -4.444 1.00 88.25 144 GLN A CA 1
ATOM 1137 C C . GLN A 1 144 ? 24.439 -4.900 -3.640 1.00 88.25 144 GLN A C 1
ATOM 1139 O O . GLN A 1 144 ? 24.438 -4.932 -2.409 1.00 88.25 144 GLN A O 1
ATOM 1144 N N . ILE A 1 145 ? 23.515 -4.244 -4.340 1.00 89.38 145 ILE A N 1
ATOM 1145 C CA . ILE A 1 145 ? 22.347 -3.574 -3.758 1.00 89.38 145 ILE A CA 1
ATOM 1146 C C . ILE A 1 145 ? 21.099 -4.288 -4.279 1.00 89.38 145 ILE A C 1
ATOM 1148 O O . ILE A 1 145 ? 21.015 -4.618 -5.459 1.00 89.38 145 ILE A O 1
ATOM 1152 N N . ILE A 1 146 ? 20.150 -4.590 -3.390 1.00 89.50 146 ILE A N 1
ATOM 1153 C CA . ILE A 1 146 ? 18.928 -5.317 -3.753 1.00 89.50 146 ILE A CA 1
ATOM 1154 C C . ILE A 1 146 ? 17.751 -4.359 -3.668 1.00 89.50 146 ILE A C 1
ATOM 1156 O O . ILE A 1 146 ? 17.373 -3.931 -2.577 1.00 89.50 146 ILE A O 1
ATOM 1160 N N . GLU A 1 147 ? 17.173 -4.060 -4.825 1.00 89.88 147 GLU A N 1
ATOM 1161 C CA . GLU A 1 147 ? 16.120 -3.063 -4.985 1.00 89.88 147 GLU A CA 1
ATOM 1162 C C . GLU A 1 147 ? 14.819 -3.688 -5.495 1.00 89.88 147 GLU A C 1
ATOM 1164 O O . GLU A 1 147 ? 14.806 -4.750 -6.122 1.00 89.88 147 GLU A O 1
ATOM 1169 N N . VAL A 1 148 ? 13.704 -3.014 -5.217 1.00 89.25 148 VAL A N 1
ATOM 1170 C CA . VAL A 1 148 ? 12.383 -3.355 -5.751 1.00 89.25 148 VAL A CA 1
ATOM 1171 C C . VAL A 1 148 ? 11.846 -2.119 -6.461 1.00 89.25 148 VAL A C 1
ATOM 1173 O O . VAL A 1 148 ? 11.479 -1.144 -5.810 1.00 89.25 148 VAL A O 1
ATOM 1176 N N . ASP A 1 149 ? 11.797 -2.165 -7.791 1.00 85.75 149 ASP A N 1
ATOM 1177 C CA . ASP A 1 149 ? 11.278 -1.077 -8.622 1.00 85.75 149 ASP A CA 1
ATOM 1178 C C . ASP A 1 149 ? 9.830 -1.373 -9.048 1.00 85.75 149 ASP A C 1
ATOM 1180 O O . ASP A 1 149 ? 9.555 -2.361 -9.737 1.00 85.75 149 ASP A O 1
ATOM 1184 N N . VAL A 1 150 ? 8.885 -0.524 -8.630 1.00 84.88 150 VAL A N 1
ATOM 1185 C CA . VAL A 1 150 ? 7.456 -0.643 -8.964 1.00 84.88 150 VAL A CA 1
ATOM 1186 C C . VAL A 1 150 ? 7.024 0.593 -9.748 1.00 84.88 150 VAL A C 1
ATOM 1188 O O . VAL A 1 150 ? 6.865 1.674 -9.190 1.00 84.88 150 VAL A O 1
ATOM 1191 N N . LYS A 1 151 ? 6.789 0.432 -11.056 1.00 80.69 151 LYS A N 1
ATOM 1192 C CA . LYS A 1 151 ? 6.379 1.524 -11.957 1.00 80.69 151 LYS A CA 1
ATOM 1193 C C . LYS A 1 151 ? 5.008 1.264 -12.570 1.00 80.69 151 LYS A C 1
ATOM 1195 O O . LYS A 1 151 ? 4.822 0.333 -13.357 1.00 80.69 151 LYS A O 1
ATOM 1200 N N . ALA A 1 152 ? 4.046 2.129 -12.258 1.00 86.81 152 ALA A N 1
ATOM 1201 C CA . ALA A 1 152 ? 2.778 2.166 -12.977 1.00 86.81 152 ALA A CA 1
ATOM 1202 C C . ALA A 1 152 ? 2.995 2.709 -14.402 1.00 86.81 152 ALA A C 1
ATOM 1204 O O . ALA A 1 152 ? 3.734 3.668 -14.613 1.00 86.81 152 ALA A O 1
ATOM 1205 N N . TYR A 1 153 ? 2.333 2.116 -15.399 1.00 89.31 153 TYR A N 1
ATOM 1206 C CA . TYR A 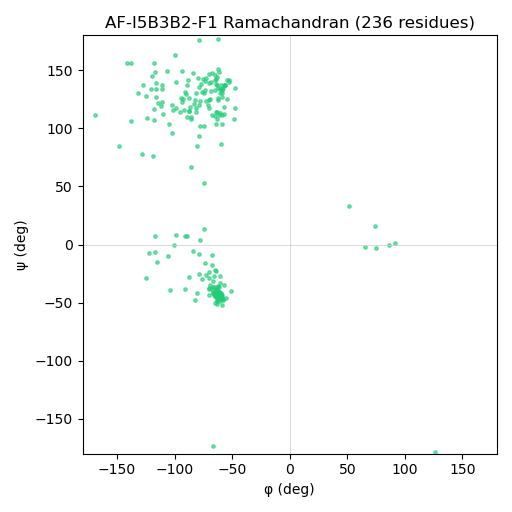1 153 ? 2.440 2.548 -16.796 1.00 89.31 153 TYR A CA 1
ATOM 1207 C C . TYR A 1 153 ? 1.082 2.546 -17.500 1.00 89.31 153 TYR A C 1
ATOM 1209 O O . TYR A 1 153 ? 0.161 1.811 -17.140 1.00 89.31 153 TYR A O 1
ATOM 1217 N N . THR A 1 154 ? 0.963 3.355 -18.558 1.00 89.19 154 THR A N 1
ATOM 1218 C CA . THR A 1 154 ? -0.233 3.386 -19.410 1.00 89.19 154 THR A CA 1
ATOM 1219 C C . THR A 1 154 ? 0.004 2.604 -20.694 1.00 89.19 154 THR A C 1
ATOM 1221 O O . THR A 1 154 ? 0.798 3.003 -21.543 1.00 89.19 154 THR A O 1
ATOM 1224 N N . ARG A 1 155 ? -0.746 1.515 -20.892 1.00 90.19 155 ARG A N 1
ATOM 1225 C CA . ARG A 1 155 ? -0.736 0.762 -22.152 1.00 90.19 155 ARG A CA 1
ATOM 1226 C C . ARG A 1 155 ? -1.722 1.366 -23.154 1.00 90.19 155 ARG A C 1
ATOM 1228 O O . ARG A 1 155 ? -2.933 1.199 -23.008 1.00 90.19 155 ARG A O 1
ATOM 1235 N N . ARG A 1 156 ? -1.220 2.020 -24.206 1.00 91.94 156 ARG A N 1
ATOM 1236 C CA . ARG A 1 156 ? -2.038 2.475 -25.347 1.00 91.94 156 ARG A CA 1
ATOM 1237 C C . ARG A 1 156 ? -2.017 1.422 -26.454 1.00 91.94 156 ARG A C 1
ATOM 1239 O O . ARG A 1 156 ? -0.953 1.047 -26.926 1.00 91.94 156 ARG A O 1
ATOM 1246 N N . ILE A 1 157 ? -3.191 0.928 -26.852 1.00 91.75 157 ILE A N 1
ATOM 1247 C CA . ILE A 1 157 ? -3.325 -0.105 -27.891 1.00 91.75 157 ILE A CA 1
ATOM 1248 C C . ILE A 1 157 ? -3.831 0.559 -29.168 1.00 91.75 157 ILE A C 1
ATOM 1250 O O . ILE A 1 157 ? -5.019 0.864 -29.286 1.00 91.75 157 ILE A O 1
ATOM 1254 N N . VAL A 1 158 ? -2.927 0.766 -30.123 1.00 94.38 158 VAL A N 1
ATOM 1255 C CA . VAL A 1 158 ? -3.280 1.169 -31.486 1.00 94.38 158 VAL A CA 1
ATOM 1256 C C . VAL A 1 158 ? -3.559 -0.099 -32.281 1.00 94.38 158 VAL A C 1
ATOM 1258 O O . VAL A 1 158 ? -2.705 -0.975 -32.393 1.00 94.38 158 VAL A O 1
ATOM 1261 N N . ARG A 1 159 ? -4.788 -0.234 -32.778 1.00 95.19 159 ARG A N 1
ATOM 1262 C CA . ARG A 1 159 ? -5.212 -1.422 -33.522 1.00 95.19 159 ARG A CA 1
ATOM 1263 C C . ARG A 1 159 ? -4.945 -1.203 -34.998 1.00 95.19 159 ARG A C 1
ATOM 1265 O O . ARG A 1 159 ? -5.337 -0.174 -35.539 1.00 95.19 159 ARG A O 1
ATOM 1272 N N . GLN A 1 160 ? -4.314 -2.185 -35.631 1.00 95.75 160 GLN A N 1
ATOM 1273 C CA . GLN A 1 160 ? -4.123 -2.171 -37.073 1.00 95.75 160 GLN A CA 1
ATOM 1274 C C . GLN A 1 160 ? -5.480 -2.209 -37.779 1.00 95.75 160 GLN A C 1
ATOM 1276 O O . GLN A 1 160 ? -6.389 -2.953 -37.387 1.00 95.75 160 GLN A O 1
ATOM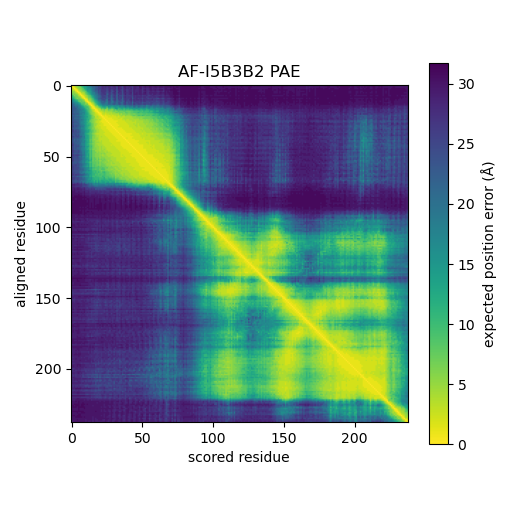 1281 N N . THR A 1 161 ? -5.602 -1.390 -38.816 1.00 95.06 161 THR A N 1
ATOM 1282 C CA . THR A 1 161 ? -6.747 -1.350 -39.717 1.00 95.06 161 THR A CA 1
ATOM 1283 C C . THR A 1 161 ? -6.285 -1.752 -41.109 1.00 95.06 161 THR A C 1
ATOM 1285 O O . THR A 1 161 ? -5.196 -1.385 -41.545 1.00 95.06 161 THR A O 1
ATOM 1288 N N . GLY A 1 162 ? -7.102 -2.545 -41.793 1.00 93.88 162 GLY A N 1
ATOM 1289 C CA . GLY A 1 162 ? -6.861 -2.959 -43.170 1.00 93.88 162 GLY A CA 1
ATOM 1290 C C . GLY A 1 162 ? -8.009 -2.492 -44.045 1.00 93.88 162 GLY A C 1
ATOM 1291 O O . GLY A 1 162 ? -9.170 -2.662 -43.674 1.00 93.88 162 GLY A O 1
ATOM 1292 N N . THR A 1 163 ? -7.699 -1.908 -45.195 1.00 93.19 163 THR A N 1
ATOM 1293 C CA . THR A 1 163 ? -8.691 -1.571 -46.215 1.00 93.19 163 THR A CA 1
ATOM 1294 C C . THR A 1 163 ? -8.703 -2.637 -47.296 1.00 93.19 163 THR A C 1
ATOM 1296 O O . THR A 1 163 ? -7.677 -3.183 -47.701 1.00 93.19 163 THR A O 1
ATOM 1299 N N . LYS A 1 164 ? -9.904 -2.968 -47.751 1.00 90.75 164 LYS A N 1
ATOM 1300 C CA . LYS A 1 164 ? -10.113 -3.945 -48.805 1.00 90.75 164 LYS A CA 1
ATOM 1301 C C . LYS A 1 164 ? -9.706 -3.356 -50.156 1.00 90.75 164 LYS A C 1
ATOM 1303 O O . LYS A 1 164 ? -10.133 -2.263 -50.516 1.00 90.75 164 LYS A O 1
ATOM 1308 N N . ILE A 1 165 ? -8.945 -4.139 -50.918 1.00 92.62 165 ILE A N 1
ATOM 1309 C CA . ILE A 1 165 ? -8.456 -3.793 -52.265 1.00 92.62 165 ILE A CA 1
ATOM 1310 C C . ILE A 1 165 ? -9.194 -4.537 -53.389 1.00 92.62 165 ILE A C 1
ATOM 1312 O O . ILE A 1 165 ? -9.029 -4.206 -54.556 1.00 92.62 165 ILE A O 1
ATOM 1316 N N . CYS A 1 166 ? -10.019 -5.536 -53.063 1.00 88.94 166 CYS A N 1
ATOM 1317 C CA . CYS A 1 166 ? -10.757 -6.331 -54.048 1.00 88.94 166 CYS A CA 1
ATOM 1318 C C . CYS A 1 166 ? -12.225 -5.889 -54.206 1.00 88.94 166 CYS A C 1
ATOM 1320 O O . CYS A 1 166 ? -12.806 -5.239 -53.334 1.00 88.94 166 CYS A O 1
ATOM 1322 N N . SER A 1 167 ? -12.869 -6.302 -55.301 1.00 88.81 167 SER A N 1
ATOM 1323 C CA . SER A 1 167 ? -14.241 -5.897 -55.668 1.00 88.81 167 SER A CA 1
ATOM 1324 C C . SER A 1 167 ? -15.347 -6.822 -55.136 1.00 88.81 167 SER A C 1
ATOM 1326 O O . SER A 1 167 ? -16.513 -6.650 -55.482 1.00 88.81 167 SER A O 1
ATOM 1328 N N . CYS A 1 168 ? -15.017 -7.805 -54.289 1.00 90.50 168 CYS A N 1
ATOM 1329 C CA . CYS A 1 168 ? -15.979 -8.803 -53.801 1.00 90.50 168 CYS A CA 1
ATOM 1330 C C . CYS A 1 168 ? -17.160 -8.156 -53.053 1.00 90.50 168 CYS A C 1
ATOM 1332 O O . CYS A 1 168 ? -16.950 -7.313 -52.180 1.00 90.50 168 CYS A O 1
ATOM 1334 N N . LYS A 1 169 ? -18.399 -8.550 -53.355 1.00 90.50 169 LYS A N 1
ATOM 1335 C CA . LYS A 1 169 ? -19.600 -8.037 -52.669 1.00 90.50 169 LYS A CA 1
ATOM 1336 C C . LYS A 1 169 ? -19.848 -8.815 -51.365 1.00 90.50 169 LYS A C 1
ATOM 1338 O O . LYS A 1 169 ? -19.536 -9.997 -51.297 1.00 90.50 169 LYS A O 1
ATOM 1343 N N . GLY A 1 170 ? -20.398 -8.156 -50.340 1.00 87.50 170 GLY A N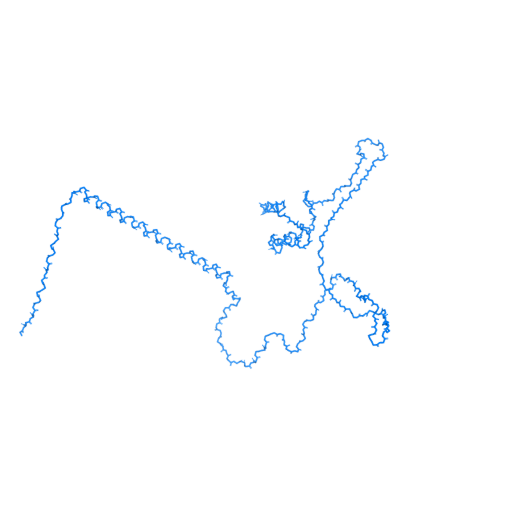 1
ATOM 1344 C CA . GLY A 1 170 ? -20.806 -8.792 -49.072 1.00 87.50 170 GLY A CA 1
ATOM 1345 C C . GLY A 1 170 ? -19.763 -8.819 -47.943 1.00 87.50 170 GLY A C 1
ATOM 1346 O O . GLY A 1 170 ? -20.058 -9.329 -46.869 1.00 87.50 170 GLY A O 1
ATOM 1347 N N . VAL A 1 171 ? -18.570 -8.249 -48.146 1.00 87.75 171 VAL A N 1
ATOM 1348 C CA . VAL A 1 171 ? -17.511 -8.149 -47.120 1.00 87.75 171 VAL A CA 1
ATOM 1349 C C . VAL A 1 171 ? -17.197 -6.687 -46.771 1.00 87.75 171 VAL A C 1
ATOM 1351 O O . VAL A 1 171 ? -17.309 -5.823 -47.647 1.00 87.75 171 VAL A O 1
ATOM 1354 N N . PRO A 1 172 ? -16.806 -6.385 -45.516 1.00 89.50 172 PRO A N 1
ATOM 1355 C CA . PRO A 1 172 ? -16.565 -5.015 -45.067 1.00 89.50 172 PRO A CA 1
ATOM 1356 C C . PRO A 1 172 ? -15.395 -4.352 -45.809 1.00 89.50 172 PRO A C 1
ATOM 1358 O O . PRO A 1 172 ? -14.379 -4.985 -46.090 1.00 89.50 172 PRO A O 1
ATOM 1361 N N . GLN A 1 173 ? -15.533 -3.050 -46.093 1.00 89.19 173 GLN A N 1
ATOM 1362 C CA . GLN A 1 173 ? -14.509 -2.251 -46.783 1.00 89.19 173 GLN A CA 1
ATOM 1363 C C . GLN A 1 173 ? -13.270 -1.996 -45.914 1.00 89.19 173 GLN A C 1
ATOM 1365 O O . GLN A 1 173 ? -12.163 -1.873 -46.436 1.00 89.19 173 GLN A O 1
ATOM 1370 N N . THR A 1 174 ? -13.452 -1.958 -44.595 1.00 92.94 174 THR A N 1
ATOM 1371 C CA . THR A 1 174 ? -12.375 -1.788 -43.621 1.00 92.94 174 THR A CA 1
ATOM 1372 C C . THR A 1 174 ? -12.530 -2.832 -42.531 1.00 92.94 174 THR A C 1
ATOM 1374 O O . THR A 1 174 ? -13.608 -2.980 -41.954 1.00 92.94 174 THR A O 1
ATOM 1377 N N . ILE A 1 175 ? -11.445 -3.532 -42.223 1.00 93.94 175 ILE A N 1
ATOM 1378 C CA . ILE A 1 175 ? -11.340 -4.419 -41.067 1.00 93.94 175 ILE A CA 1
ATOM 1379 C C . ILE A 1 175 ? -10.451 -3.770 -40.012 1.00 93.94 175 ILE A C 1
ATOM 1381 O O . ILE A 1 175 ? -9.546 -2.996 -40.316 1.00 93.94 175 ILE A O 1
ATOM 1385 N N . THR A 1 176 ? -10.719 -4.061 -38.746 1.00 96.19 176 THR A N 1
ATOM 1386 C CA . THR A 1 176 ? -9.890 -3.617 -37.621 1.00 96.19 176 THR A CA 1
ATOM 1387 C C . THR A 1 176 ? -9.533 -4.833 -36.792 1.00 96.19 176 THR A C 1
ATOM 1389 O O . THR A 1 176 ? -10.408 -5.659 -36.525 1.00 96.19 176 THR A O 1
ATOM 1392 N N . ALA A 1 177 ? -8.278 -4.929 -36.353 1.00 95.88 177 ALA A N 1
ATOM 1393 C CA . ALA A 1 177 ? -7.861 -5.985 -35.443 1.00 95.88 177 ALA A CA 1
ATOM 1394 C C . ALA A 1 177 ? -8.777 -6.024 -34.195 1.00 95.88 177 ALA A C 1
ATOM 1396 O O . ALA A 1 177 ? -9.196 -4.967 -33.686 1.00 95.88 177 ALA A O 1
ATOM 1397 N N . PRO A 1 178 ? -9.118 -7.221 -33.688 1.00 93.12 178 PRO A N 1
ATOM 1398 C CA . PRO A 1 178 ? -9.939 -7.343 -32.493 1.00 93.12 178 PRO A CA 1
ATOM 1399 C C . PRO A 1 178 ? -9.231 -6.706 -31.291 1.00 93.12 178 PRO A C 1
ATOM 1401 O O . PRO A 1 178 ? -8.004 -6.669 -31.200 1.00 93.12 178 PRO A O 1
ATOM 1404 N N . MET A 1 179 ? -10.014 -6.160 -30.362 1.00 88.75 179 MET A N 1
ATOM 1405 C CA . MET A 1 179 ? -9.465 -5.630 -29.116 1.00 88.75 179 MET A CA 1
ATOM 1406 C C . MET A 1 179 ? -8.947 -6.799 -28.265 1.00 88.75 179 MET A C 1
ATOM 1408 O O . MET A 1 179 ? -9.698 -7.758 -28.077 1.00 88.75 179 MET A O 1
ATOM 1412 N N . PRO A 1 180 ? -7.725 -6.726 -27.705 1.00 88.31 180 PRO A N 1
ATOM 1413 C CA . PRO A 1 180 ? -7.276 -7.713 -26.735 1.00 88.31 180 PRO A CA 1
ATOM 1414 C C . PRO A 1 180 ? -8.275 -7.828 -25.575 1.00 88.31 180 PRO A C 1
ATOM 1416 O O . PRO A 1 180 ? -8.819 -6.803 -25.141 1.00 88.31 180 PRO A O 1
ATOM 1419 N N . PRO A 1 181 ? -8.524 -9.044 -25.063 1.00 85.88 181 PRO A N 1
ATOM 1420 C CA . PRO A 1 181 ? -9.516 -9.255 -24.022 1.00 85.88 181 PRO A CA 1
ATOM 1421 C C . PRO A 1 181 ? -9.176 -8.435 -22.771 1.00 85.88 181 PRO A C 1
ATOM 1423 O O . PRO A 1 181 ? -8.022 -8.352 -22.346 1.00 85.88 181 PRO A O 1
ATOM 1426 N N . LYS A 1 182 ? -10.203 -7.815 -22.182 1.00 84.44 182 LYS A N 1
ATOM 1427 C CA . LYS A 1 182 ? -10.124 -7.117 -20.894 1.00 84.44 182 LYS A CA 1
ATOM 1428 C C . LYS A 1 182 ? -10.921 -7.900 -19.863 1.00 84.44 182 LYS A C 1
ATOM 1430 O O . LYS A 1 182 ? -12.043 -8.299 -20.157 1.00 84.44 182 LYS A O 1
ATOM 1435 N N . LEU A 1 183 ? -10.371 -8.041 -18.655 1.00 86.06 183 LEU A N 1
ATOM 1436 C CA . LEU A 1 183 ? -11.043 -8.731 -17.550 1.00 86.06 183 LEU A CA 1
ATOM 1437 C C . LEU A 1 183 ? -12.402 -8.092 -17.227 1.00 86.06 183 LEU A C 1
ATOM 1439 O O . LEU A 1 183 ? -13.410 -8.779 -17.140 1.00 86.06 183 LEU A O 1
ATOM 1443 N N . MET A 1 184 ? -12.434 -6.761 -17.100 1.00 82.19 184 MET A N 1
ATOM 1444 C CA . MET A 1 184 ? -13.670 -6.002 -16.934 1.00 82.19 184 MET A CA 1
ATOM 1445 C C . MET A 1 184 ? -13.941 -5.138 -18.172 1.00 82.19 184 MET A C 1
ATOM 1447 O O . MET A 1 184 ? -13.139 -4.246 -18.484 1.00 82.19 184 MET A O 1
ATOM 1451 N N . PRO A 1 185 ? -15.074 -5.346 -18.869 1.00 78.94 185 PRO A N 1
ATOM 1452 C CA . PRO A 1 185 ? -15.472 -4.502 -19.988 1.00 78.94 185 PRO A CA 1
ATOM 1453 C C . PRO A 1 185 ? -15.555 -3.031 -19.559 1.00 78.94 185 PRO A C 1
ATOM 1455 O O . PRO A 1 185 ? -16.076 -2.722 -18.490 1.00 78.94 185 PRO A O 1
ATOM 1458 N N . LYS A 1 186 ? -15.052 -2.118 -20.401 1.00 81.50 186 LYS A N 1
ATOM 1459 C CA . LYS A 1 186 ? -15.032 -0.652 -20.184 1.00 81.50 186 LYS A CA 1
ATOM 1460 C C . LYS A 1 186 ? -14.166 -0.143 -19.019 1.00 81.50 186 LYS A C 1
ATOM 1462 O O . LYS A 1 186 ? -14.051 1.068 -18.865 1.00 81.50 186 LYS A O 1
ATOM 1467 N N . SER A 1 187 ? -13.514 -1.014 -18.246 1.00 84.56 187 SER A N 1
ATOM 1468 C CA . SER A 1 187 ? -12.550 -0.566 -17.237 1.00 84.56 187 SER A CA 1
ATOM 1469 C C . SER A 1 187 ? -11.302 0.042 -17.905 1.00 84.56 187 SER A C 1
ATOM 1471 O O . SER A 1 187 ? -10.829 -0.490 -18.927 1.00 84.56 187 SER A O 1
ATOM 1473 N N . PRO A 1 188 ? -10.750 1.143 -17.357 1.00 86.44 188 PRO A N 1
ATOM 1474 C CA . PRO A 1 188 ? -9.453 1.661 -17.781 1.00 86.44 188 PRO A CA 1
ATOM 1475 C C . PRO A 1 188 ? -8.291 0.787 -17.282 1.00 86.44 188 PRO A C 1
ATOM 1477 O O . PRO A 1 188 ? -7.189 0.890 -17.812 1.00 86.44 188 PRO A O 1
ATOM 1480 N N . TYR A 1 189 ? -8.529 -0.088 -16.300 1.00 88.94 189 TYR A N 1
ATOM 1481 C CA . TYR A 1 189 ? -7.486 -0.852 -15.624 1.00 88.94 189 TYR A CA 1
ATOM 1482 C C . TYR A 1 189 ? -7.195 -2.189 -16.311 1.00 88.94 189 TYR A C 1
ATOM 1484 O O . TYR A 1 189 ? -8.100 -2.916 -16.735 1.00 88.94 189 TYR A O 1
ATOM 1492 N N . GLY A 1 190 ? -5.902 -2.501 -16.419 1.00 88.88 190 GLY A N 1
ATOM 1493 C CA . GLY A 1 190 ? -5.401 -3.766 -16.949 1.00 88.88 190 GLY A CA 1
ATOM 1494 C C . GLY A 1 190 ? -5.476 -4.913 -15.940 1.00 88.88 190 GLY A C 1
ATOM 1495 O O . GLY A 1 190 ? -5.835 -4.729 -14.781 1.00 88.88 190 GLY A O 1
ATOM 1496 N N . ILE A 1 191 ? -5.107 -6.113 -16.394 1.00 89.94 191 ILE A N 1
ATOM 1497 C CA . ILE A 1 191 ? -5.127 -7.343 -15.582 1.00 89.94 191 ILE A CA 1
ATOM 1498 C C . ILE A 1 191 ? -4.174 -7.248 -14.383 1.00 89.94 191 ILE A C 1
ATOM 1500 O O . ILE A 1 191 ? -4.517 -7.739 -13.314 1.00 89.94 191 ILE A O 1
ATOM 1504 N N . SER A 1 192 ? -3.025 -6.581 -14.538 1.00 90.62 192 SER A N 1
ATOM 1505 C CA . SER A 1 192 ? -2.034 -6.402 -13.470 1.00 90.62 192 SER A CA 1
ATOM 1506 C C . SER A 1 192 ? -2.631 -5.756 -12.219 1.00 90.62 192 SER A C 1
ATOM 1508 O O . SER A 1 192 ? -2.448 -6.275 -11.126 1.00 90.62 192 SER A O 1
ATOM 1510 N N . ILE A 1 193 ? -3.415 -4.686 -12.386 1.00 90.81 193 ILE A N 1
ATOM 1511 C CA . ILE A 1 193 ? -4.070 -3.985 -11.273 1.00 90.81 193 ILE A CA 1
ATOM 1512 C C . ILE A 1 193 ? -5.080 -4.903 -10.587 1.00 90.81 193 ILE A C 1
ATOM 1514 O O . ILE A 1 193 ? -5.118 -4.976 -9.368 1.00 90.81 193 ILE A O 1
ATOM 1518 N N . TRP A 1 194 ? -5.888 -5.647 -11.346 1.00 89.62 194 TRP A N 1
ATOM 1519 C CA . TRP A 1 194 ? -6.863 -6.557 -10.742 1.00 89.62 194 TRP A CA 1
ATOM 1520 C C . TRP A 1 194 ? -6.201 -7.712 -9.991 1.00 89.62 194 TRP A C 1
ATOM 1522 O O . TRP A 1 194 ? -6.649 -8.044 -8.899 1.00 89.62 194 TRP A O 1
ATOM 1532 N N . ALA A 1 195 ? -5.139 -8.304 -10.539 1.00 91.94 195 ALA A N 1
ATOM 1533 C CA . ALA A 1 195 ? -4.380 -9.348 -9.855 1.00 91.94 195 ALA A CA 1
ATOM 1534 C C . ALA A 1 195 ? -3.794 -8.828 -8.536 1.00 91.94 195 ALA A C 1
ATOM 1536 O O . ALA A 1 195 ? -3.977 -9.456 -7.494 1.00 91.94 195 ALA A O 1
ATOM 1537 N N . ASP A 1 196 ? -3.174 -7.651 -8.570 1.00 91.06 196 ASP A N 1
ATOM 1538 C CA . ASP A 1 196 ? -2.582 -7.021 -7.394 1.00 91.06 196 ASP A CA 1
ATOM 1539 C C . ASP A 1 196 ? -3.641 -6.658 -6.340 1.00 91.06 196 ASP A C 1
ATOM 1541 O O . ASP A 1 196 ? -3.497 -6.978 -5.161 1.00 91.06 196 ASP A O 1
ATOM 1545 N N . VAL A 1 197 ? -4.782 -6.109 -6.763 1.00 90.88 197 VAL A N 1
ATOM 1546 C CA . VAL A 1 197 ? -5.930 -5.849 -5.887 1.00 90.88 197 VAL A CA 1
ATOM 1547 C C . VAL A 1 197 ? -6.439 -7.123 -5.215 1.00 90.88 197 VAL A C 1
ATOM 1549 O O . VAL A 1 197 ? -6.709 -7.118 -4.012 1.00 90.88 197 VAL A O 1
ATOM 1552 N N . LEU A 1 198 ? -6.607 -8.205 -5.978 1.00 90.94 198 LEU A N 1
ATOM 1553 C CA . LEU A 1 198 ? -7.119 -9.469 -5.454 1.00 90.94 198 LEU A CA 1
ATOM 1554 C C . LEU A 1 198 ? -6.133 -10.090 -4.458 1.00 90.94 198 LEU A C 1
ATOM 1556 O O . LEU A 1 198 ? -6.546 -10.527 -3.384 1.00 90.94 198 LEU A O 1
ATOM 1560 N N . LEU A 1 199 ? -4.837 -10.081 -4.774 1.00 93.69 199 LEU A N 1
ATOM 1561 C CA . LEU A 1 199 ? -3.800 -10.570 -3.869 1.00 93.69 199 LEU A CA 1
ATOM 1562 C C . LEU A 1 199 ? -3.751 -9.731 -2.587 1.00 93.69 199 LEU A C 1
ATOM 1564 O O . LEU A 1 199 ? -3.879 -10.278 -1.493 1.00 93.69 199 LEU A O 1
ATOM 1568 N N . ASN A 1 200 ? -3.667 -8.407 -2.690 1.00 92.56 200 ASN A N 1
ATOM 1569 C CA . ASN A 1 200 ? -3.579 -7.554 -1.507 1.00 92.56 200 ASN A CA 1
ATOM 1570 C C . ASN A 1 200 ? -4.834 -7.620 -0.639 1.00 92.56 200 ASN A C 1
ATOM 1572 O O . ASN A 1 200 ? -4.728 -7.786 0.579 1.00 92.56 200 ASN A O 1
ATOM 1576 N N . LYS A 1 201 ? -6.026 -7.567 -1.243 1.00 89.25 201 LYS A N 1
ATOM 1577 C CA . LYS A 1 201 ? -7.281 -7.598 -0.482 1.00 89.25 201 LYS A CA 1
ATOM 1578 C C . LYS A 1 201 ? -7.545 -8.968 0.146 1.00 89.25 201 LYS A C 1
ATOM 1580 O O . LYS A 1 201 ? -7.948 -9.013 1.304 1.00 89.25 201 LYS A O 1
ATOM 1585 N N . PHE A 1 202 ? -7.336 -10.067 -0.584 1.00 92.00 202 PHE A N 1
ATOM 1586 C CA . PHE A 1 202 ? -7.768 -11.399 -0.134 1.00 92.00 202 PHE A CA 1
ATOM 1587 C C . PHE A 1 202 ? -6.639 -12.286 0.385 1.00 92.00 202 PHE A C 1
ATOM 1589 O O . PHE A 1 202 ? -6.839 -12.993 1.368 1.00 92.00 202 PHE A O 1
ATOM 1596 N N . ARG A 1 203 ? -5.455 -12.268 -0.238 1.00 93.88 203 ARG A N 1
ATOM 1597 C CA . ARG A 1 203 ? -4.318 -13.081 0.224 1.00 93.88 203 ARG A CA 1
ATOM 1598 C C . ARG A 1 203 ? -3.601 -12.424 1.398 1.00 93.88 203 ARG A C 1
ATOM 1600 O O . ARG A 1 203 ? -3.233 -13.122 2.338 1.00 93.88 203 ARG A O 1
ATOM 1607 N N . TYR A 1 204 ? -3.413 -11.108 1.342 1.00 93.44 204 TYR A N 1
ATOM 1608 C CA . TYR A 1 204 ? -2.698 -10.352 2.377 1.00 93.44 204 TYR A CA 1
ATOM 1609 C C . TYR A 1 204 ? -3.625 -9.622 3.353 1.00 93.44 204 TYR A C 1
ATOM 1611 O O . TYR A 1 204 ? -3.142 -8.978 4.283 1.00 93.44 204 TYR A O 1
ATOM 1619 N N . CYS A 1 205 ? -4.945 -9.733 3.169 1.00 93.00 205 CYS A N 1
ATOM 1620 C CA . CYS A 1 205 ? -5.958 -9.122 4.033 1.00 93.00 205 CYS A CA 1
ATOM 1621 C C . CYS A 1 205 ? -5.736 -7.615 4.260 1.00 93.00 205 CYS A C 1
ATOM 1623 O O . CYS A 1 205 ? -6.034 -7.086 5.336 1.00 93.00 205 CYS A O 1
ATOM 1625 N N . GLN A 1 206 ? -5.195 -6.908 3.263 1.00 91.31 206 GLN A N 1
ATOM 1626 C CA . GLN A 1 206 ? -4.948 -5.479 3.370 1.00 91.31 206 GLN A CA 1
ATOM 1627 C C . GLN A 1 206 ? -6.267 -4.698 3.255 1.00 91.31 206 GLN A C 1
ATOM 1629 O O . GLN A 1 206 ? -7.036 -4.908 2.310 1.00 91.31 206 GLN A O 1
ATOM 1634 N N . PRO A 1 207 ? -6.542 -3.758 4.181 1.00 90.88 207 PRO A N 1
ATOM 1635 C CA . PRO A 1 207 ? -7.692 -2.874 4.068 1.00 90.88 207 PRO A CA 1
ATOM 1636 C C . PRO A 1 207 ? -7.649 -2.080 2.763 1.00 90.88 207 PRO A C 1
ATOM 1638 O O . PRO A 1 207 ? -6.626 -1.477 2.442 1.00 90.88 207 PRO A O 1
ATOM 1641 N N . THR A 1 208 ? -8.784 -2.002 2.061 1.00 87.25 208 THR A N 1
ATOM 1642 C CA . THR A 1 208 ? -8.879 -1.330 0.753 1.00 87.25 208 THR A CA 1
ATOM 1643 C C . THR A 1 208 ? -8.300 0.088 0.781 1.00 87.25 208 THR A C 1
ATOM 1645 O O . THR A 1 208 ? -7.585 0.459 -0.134 1.00 87.25 208 THR A O 1
ATOM 1648 N N . ASN A 1 209 ? -8.522 0.865 1.849 1.00 89.31 209 ASN A N 1
ATOM 1649 C CA . ASN A 1 209 ? -7.984 2.228 1.954 1.00 89.31 209 ASN A CA 1
ATOM 1650 C C . ASN A 1 209 ? -6.447 2.273 1.927 1.00 89.31 209 ASN A C 1
ATOM 1652 O O . ASN A 1 209 ? -5.887 3.173 1.316 1.00 89.31 209 ASN A O 1
ATOM 1656 N N . ARG A 1 210 ? -5.758 1.296 2.537 1.00 91.38 210 ARG A N 1
ATOM 1657 C CA . ARG A 1 210 ? -4.286 1.231 2.489 1.00 91.38 210 ARG A CA 1
ATOM 1658 C C . ARG A 1 210 ? -3.790 0.926 1.083 1.00 91.38 210 A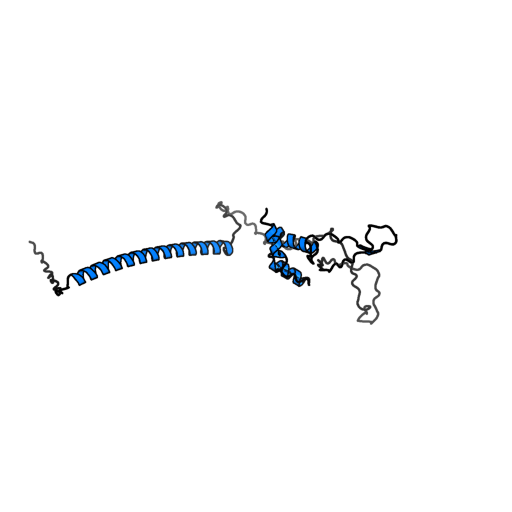RG A C 1
ATOM 1660 O O . ARG A 1 210 ? -2.815 1.517 0.646 1.00 91.38 210 ARG A O 1
ATOM 1667 N N . LEU A 1 211 ? -4.498 0.050 0.375 1.00 90.44 211 LEU A N 1
ATOM 1668 C CA . LEU A 1 211 ? -4.194 -0.267 -1.014 1.00 90.44 211 LEU A CA 1
ATOM 1669 C C . LEU A 1 211 ? -4.383 0.953 -1.931 1.00 90.44 211 LEU A C 1
ATOM 1671 O O . LEU A 1 211 ? -3.578 1.175 -2.826 1.00 90.44 211 LEU A O 1
ATOM 1675 N N . LEU A 1 212 ? -5.418 1.769 -1.703 1.00 90.38 212 LEU A N 1
ATOM 1676 C CA . LEU A 1 212 ? -5.622 3.002 -2.472 1.00 90.38 212 LEU A CA 1
ATOM 1677 C C . LEU A 1 212 ? -4.496 4.015 -2.239 1.00 90.38 212 LEU A C 1
ATOM 1679 O O . LEU A 1 212 ? -3.987 4.563 -3.211 1.00 90.38 212 LEU A O 1
ATOM 1683 N N . ASN A 1 213 ? -4.078 4.205 -0.983 1.00 91.19 213 ASN A N 1
ATOM 1684 C CA . ASN A 1 213 ? -2.941 5.069 -0.654 1.00 91.19 213 ASN A CA 1
ATOM 1685 C C . ASN A 1 213 ? -1.648 4.560 -1.308 1.00 91.19 213 ASN A C 1
ATOM 1687 O O . ASN A 1 213 ? -0.888 5.346 -1.857 1.00 91.19 213 ASN A O 1
ATOM 1691 N N . HIS A 1 214 ? -1.430 3.241 -1.311 1.00 90.38 214 HIS A N 1
ATOM 1692 C CA . HIS A 1 214 ? -0.265 2.651 -1.964 1.00 90.38 214 HIS A CA 1
ATOM 1693 C C . HIS A 1 214 ? -0.224 2.972 -3.465 1.00 90.38 214 HIS A C 1
ATOM 1695 O O . HIS A 1 214 ? 0.812 3.363 -3.991 1.00 90.38 214 HIS A O 1
ATOM 1701 N N . TYR A 1 215 ? -1.357 2.880 -4.165 1.00 91.06 215 TYR A N 1
ATOM 1702 C CA . TYR A 1 215 ? -1.397 3.272 -5.574 1.00 91.06 215 TYR A CA 1
ATOM 1703 C C . TYR A 1 215 ? -1.192 4.777 -5.792 1.00 91.06 215 TYR A C 1
ATOM 1705 O O . TYR A 1 215 ? -0.628 5.164 -6.813 1.00 91.06 215 TYR A O 1
ATOM 1713 N N . GLU A 1 216 ? -1.613 5.623 -4.852 1.00 90.00 216 GLU A N 1
ATOM 1714 C CA . GLU A 1 216 ? -1.350 7.065 -4.896 1.00 90.00 216 GLU A CA 1
ATOM 1715 C C . GLU A 1 216 ? 0.150 7.377 -4.783 1.00 90.00 216 GLU A C 1
ATOM 1717 O O . GLU A 1 216 ? 0.660 8.164 -5.579 1.00 90.00 216 GLU A O 1
ATOM 1722 N N . GLU A 1 217 ? 0.875 6.694 -3.891 1.00 89.75 217 GLU A N 1
ATOM 1723 C CA . GLU A 1 217 ? 2.343 6.785 -3.773 1.00 89.75 217 GLU A CA 1
ATOM 1724 C C . GLU A 1 217 ? 3.056 6.360 -5.067 1.00 89.75 217 GLU A C 1
ATOM 1726 O O . GLU A 1 217 ? 4.068 6.945 -5.448 1.00 89.75 217 GLU A O 1
ATOM 1731 N N . LEU A 1 218 ? 2.486 5.395 -5.795 1.00 88.75 218 LEU A N 1
ATOM 1732 C CA . LEU A 1 218 ? 2.962 4.964 -7.115 1.00 88.75 218 LEU A CA 1
ATOM 1733 C C . LEU A 1 218 ? 2.566 5.922 -8.259 1.00 88.75 218 LEU A C 1
ATOM 1735 O O . LEU A 1 218 ? 2.803 5.615 -9.430 1.00 88.75 218 LEU A O 1
ATOM 1739 N N . GLY A 1 219 ? 1.929 7.059 -7.958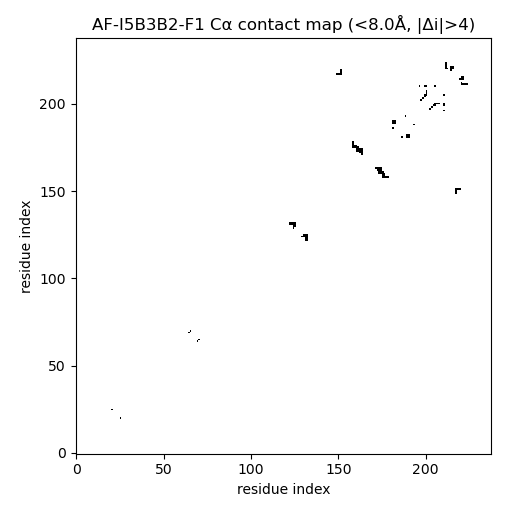 1.00 87.88 219 GLY A N 1
ATOM 1740 C CA . GLY A 1 219 ? 1.466 8.034 -8.951 1.00 87.88 219 GLY A CA 1
ATOM 1741 C C . GLY A 1 219 ? 0.221 7.597 -9.735 1.00 87.88 219 GLY A C 1
ATOM 1742 O O . GLY A 1 219 ? -0.093 8.183 -10.774 1.00 87.88 219 GLY A O 1
ATOM 1743 N N . LEU A 1 220 ? -0.504 6.577 -9.261 1.00 88.00 220 LEU A N 1
ATOM 1744 C CA . LEU A 1 220 ? -1.733 6.053 -9.861 1.00 88.00 220 LEU A CA 1
ATOM 1745 C C . LEU A 1 220 ? -2.919 6.202 -8.888 1.00 88.00 220 LEU A C 1
ATOM 1747 O O . LEU A 1 220 ? -3.370 5.219 -8.308 1.00 88.00 220 LEU A O 1
ATOM 1751 N N . PRO A 1 221 ? -3.499 7.396 -8.708 1.00 86.31 221 PRO A N 1
ATOM 1752 C CA . PRO A 1 221 ? -4.644 7.556 -7.817 1.00 86.31 221 PRO A CA 1
ATOM 1753 C C . PRO A 1 221 ? -5.865 6.766 -8.330 1.00 86.31 221 PRO A C 1
ATOM 1755 O O . PRO A 1 221 ? -6.443 7.069 -9.380 1.00 86.31 221 PRO A O 1
ATOM 1758 N N . ILE A 1 222 ? -6.276 5.735 -7.583 1.00 83.69 222 ILE A N 1
ATOM 1759 C CA . ILE A 1 222 ? -7.474 4.928 -7.863 1.00 83.69 222 ILE A CA 1
ATOM 1760 C C . ILE A 1 222 ? -8.592 5.365 -6.913 1.00 83.69 222 ILE A C 1
ATOM 1762 O O . ILE A 1 222 ? -8.488 5.239 -5.698 1.00 83.69 222 ILE A O 1
ATOM 1766 N N . PHE A 1 223 ? -9.716 5.843 -7.446 1.00 69.75 223 PHE A N 1
ATOM 1767 C CA . PHE A 1 223 ? -10.848 6.263 -6.614 1.00 69.75 223 PHE A CA 1
ATOM 1768 C C . PHE A 1 223 ? -11.822 5.103 -6.356 1.00 69.75 223 PHE A C 1
ATOM 1770 O O . PHE A 1 223 ? -12.308 4.450 -7.284 1.00 69.75 223 PHE A O 1
ATOM 1777 N N . SER A 1 224 ? -12.171 4.872 -5.083 1.00 56.44 224 SER A N 1
ATOM 1778 C CA . SER A 1 224 ? -12.992 3.721 -4.661 1.00 56.44 224 SER A CA 1
ATOM 1779 C C . SER A 1 224 ? -14.426 3.724 -5.214 1.00 56.44 224 SER A C 1
ATOM 1781 O O . SER A 1 224 ? -15.048 2.665 -5.335 1.00 56.44 224 SER A O 1
ATOM 1783 N N . ARG A 1 225 ? -14.952 4.901 -5.589 1.00 51.84 225 ARG A N 1
ATOM 1784 C CA . ARG A 1 225 ? -16.388 5.117 -5.838 1.00 51.84 225 ARG A CA 1
ATOM 1785 C C . ARG A 1 225 ? -16.974 4.336 -7.017 1.00 51.84 225 ARG A C 1
ATOM 1787 O O . ARG A 1 225 ? -18.179 4.111 -7.012 1.00 51.84 225 ARG A O 1
ATOM 1794 N N . TYR A 1 226 ? -16.170 3.886 -7.983 1.00 50.84 226 TYR A N 1
ATOM 1795 C CA . TYR A 1 226 ? -16.705 3.308 -9.226 1.00 50.84 226 TYR A CA 1
ATOM 1796 C C . TYR A 1 226 ? -16.396 1.823 -9.469 1.00 50.84 226 TYR A C 1
ATOM 1798 O O . TYR A 1 226 ? -17.067 1.215 -10.299 1.00 50.84 226 TYR A O 1
ATOM 1806 N N . ASN A 1 227 ? -15.447 1.203 -8.754 1.00 52.22 227 ASN A N 1
ATOM 1807 C CA . ASN A 1 227 ? -14.933 -0.119 -9.157 1.00 52.22 227 ASN A CA 1
ATOM 1808 C C . ASN A 1 227 ? -15.013 -1.222 -8.088 1.00 52.22 227 ASN A C 1
ATOM 1810 O O . ASN A 1 227 ? -15.201 -2.384 -8.438 1.00 52.22 227 ASN A O 1
ATOM 1814 N N . PHE A 1 228 ? -14.953 -0.895 -6.793 1.00 53.47 228 PHE A N 1
ATOM 1815 C CA . PHE A 1 228 ? -14.842 -1.930 -5.754 1.00 53.47 228 PHE A CA 1
ATOM 1816 C C . PHE A 1 228 ? -16.173 -2.500 -5.251 1.00 53.47 228 PHE A C 1
ATOM 1818 O O . PHE A 1 228 ? -16.225 -3.677 -4.897 1.00 53.47 228 PHE A O 1
ATOM 1825 N N . ARG A 1 229 ? -17.275 -1.735 -5.303 1.00 51.62 229 ARG A N 1
ATOM 1826 C CA . ARG A 1 229 ? -18.610 -2.245 -4.917 1.00 51.62 229 ARG A CA 1
ATOM 1827 C C . ARG A 1 229 ? -19.073 -3.434 -5.769 1.00 51.62 229 ARG A C 1
ATOM 1829 O O . ARG A 1 229 ? -19.842 -4.261 -5.294 1.00 51.62 229 ARG A O 1
ATOM 1836 N N . ARG A 1 230 ? -18.607 -3.540 -7.020 1.00 50.97 230 ARG A N 1
ATOM 1837 C CA . ARG A 1 230 ? -18.990 -4.631 -7.933 1.00 50.97 230 ARG A CA 1
ATOM 1838 C C . ARG A 1 230 ? -18.287 -5.954 -7.607 1.00 50.97 230 ARG A C 1
ATOM 1840 O O . ARG A 1 230 ? -18.865 -7.017 -7.815 1.00 50.97 230 ARG A O 1
ATOM 1847 N N . LEU A 1 231 ? -17.076 -5.889 -7.049 1.00 52.19 231 LEU A N 1
ATOM 1848 C CA . LEU A 1 231 ? -16.372 -7.065 -6.527 1.00 52.19 231 LEU A CA 1
ATOM 1849 C C . LEU A 1 231 ? -17.051 -7.608 -5.263 1.00 52.19 231 LEU A C 1
ATOM 1851 O O . LEU A 1 231 ? -17.145 -8.813 -5.090 1.00 52.19 231 LEU A O 1
ATOM 1855 N N . GLU A 1 232 ? -17.614 -6.736 -4.428 1.00 51.31 232 GLU A N 1
ATOM 1856 C CA . GLU A 1 232 ? -18.363 -7.159 -3.234 1.00 51.31 232 GLU A CA 1
ATOM 1857 C C . GLU A 1 232 ? -19.736 -7.769 -3.577 1.00 51.31 232 GLU A C 1
ATOM 1859 O O . GLU A 1 232 ?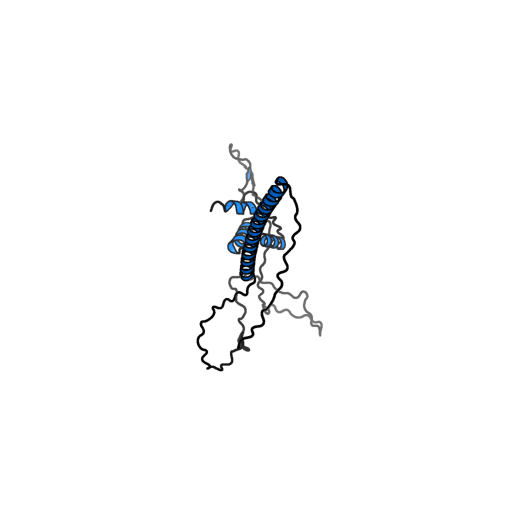 -20.230 -8.626 -2.851 1.00 51.31 232 GLU A O 1
ATOM 1864 N N . GLN A 1 233 ? -20.341 -7.400 -4.712 1.00 49.31 233 GLN A N 1
ATOM 1865 C CA . GLN A 1 233 ? -21.609 -7.987 -5.175 1.00 49.31 233 GLN A CA 1
ATOM 1866 C C . GLN A 1 233 ? -21.460 -9.366 -5.832 1.00 49.31 233 GLN A C 1
ATOM 1868 O O . GLN A 1 233 ? -22.404 -10.150 -5.795 1.00 49.31 233 GLN A O 1
ATOM 1873 N N . SER A 1 234 ? -20.294 -9.694 -6.396 1.00 46.44 234 SER A N 1
ATOM 1874 C CA . SER A 1 234 ? -20.044 -11.014 -7.005 1.00 46.44 234 SER A CA 1
ATOM 1875 C C . SER A 1 234 ? -19.748 -12.119 -5.981 1.00 46.44 234 SER A C 1
ATOM 1877 O O . SER A 1 234 ? -19.740 -13.290 -6.341 1.00 46.44 234 SER A O 1
ATOM 1879 N N . GLN A 1 235 ? -19.587 -11.768 -4.700 1.00 51.03 235 GLN A N 1
ATOM 1880 C CA . GLN A 1 235 ? -19.327 -12.703 -3.597 1.00 51.03 235 GLN A CA 1
ATOM 1881 C C . GLN A 1 235 ? -20.572 -13.070 -2.772 1.00 51.03 235 GLN A C 1
ATOM 1883 O O . GLN A 1 235 ? -20.451 -13.732 -1.753 1.00 51.03 235 GLN A O 1
ATOM 1888 N N . ARG A 1 236 ? -21.783 -12.678 -3.199 1.00 39.41 236 ARG A N 1
ATOM 1889 C CA . ARG A 1 236 ? -23.045 -13.197 -2.624 1.00 39.41 236 ARG A CA 1
ATOM 1890 C C . ARG A 1 236 ? -23.566 -14.462 -3.326 1.00 39.41 236 ARG A C 1
ATOM 1892 O O . ARG A 1 236 ? -24.693 -14.866 -3.070 1.00 39.41 236 ARG A O 1
ATOM 1899 N N . ILE A 1 237 ? -22.787 -15.036 -4.244 1.00 36.16 237 ILE A N 1
ATOM 1900 C CA . ILE A 1 237 ? -23.175 -16.194 -5.074 1.00 36.16 237 ILE A CA 1
ATOM 1901 C C . ILE A 1 237 ? -22.269 -17.420 -4.804 1.00 36.16 237 ILE A C 1
ATOM 1903 O O . ILE A 1 237 ? -22.391 -18.443 -5.467 1.00 36.16 237 ILE A O 1
ATOM 1907 N N . ILE A 1 238 ? -21.394 -17.362 -3.796 1.00 35.28 238 ILE A N 1
ATOM 1908 C CA . ILE A 1 238 ? -20.646 -18.521 -3.276 1.00 35.28 238 ILE A CA 1
ATOM 1909 C C . ILE A 1 238 ? -20.865 -18.563 -1.769 1.00 35.28 238 ILE A C 1
ATOM 1911 O O . ILE A 1 238 ? -21.109 -19.669 -1.247 1.00 35.28 238 ILE A O 1
#